Protein AF-0000000084524490 (afdb_homodimer)

InterPro domains:
  IPR003736 Phenylacetic acid degradation-related domain [TIGR00369] (11-125)
  IPR006683 Thioesterase domain [PF03061] (40-118)
  IPR029069 HotDog domain superfamily [SSF54637] (7-130)

Structure (mmCIF, N/CA/C/O backbone):
data_AF-0000000084524490-model_v1
#
loop_
_entity.id
_entity.type
_entity.pdbx_description
1 polymer Esterase
#
loop_
_atom_site.group_PDB
_atom_site.id
_atom_site.type_symbol
_atom_site.label_atom_id
_atom_site.label_alt_id
_atom_site.label_comp_id
_atom_site.label_asym_id
_atom_site.label_entity_id
_atom_site.label_seq_id
_atom_site.pdbx_PDB_ins_code
_atom_site.Cartn_x
_atom_site.Cartn_y
_atom_site.Cartn_z
_atom_site.occupancy
_atom_site.B_iso_or_equiv
_atom_site.auth_seq_id
_atom_site.auth_comp_id
_atom_site.auth_asym_id
_atom_site.auth_atom_id
_atom_site.pdbx_PDB_model_num
ATOM 1 N N . MET A 1 1 ? -8.891 14.797 19.141 1 60.69 1 MET A N 1
ATOM 2 C CA . MET A 1 1 ? -8.523 13.43 18.781 1 60.69 1 MET A CA 1
ATOM 3 C C . MET A 1 1 ? -7.027 13.203 18.984 1 60.69 1 MET A C 1
ATOM 5 O O . MET A 1 1 ? -6.219 14.094 18.734 1 60.69 1 MET A O 1
ATOM 9 N N . GLN A 1 2 ? -6.66 12.18 19.781 1 81.38 2 GLN A N 1
ATOM 10 C CA . GLN A 1 2 ? -5.258 11.969 20.125 1 81.38 2 GLN A CA 1
ATOM 11 C C . GLN A 1 2 ? -4.523 11.234 19 1 81.38 2 GLN A C 1
ATOM 13 O O . GLN A 1 2 ? -4.988 10.203 18.516 1 81.38 2 GLN A O 1
ATOM 18 N N . ILE A 1 3 ? -3.494 11.859 18.422 1 91.5 3 ILE A N 1
ATOM 19 C CA . ILE A 1 3 ? -2.639 11.281 17.391 1 91.5 3 ILE A CA 1
ATOM 20 C C . ILE A 1 3 ? -1.741 10.211 18.016 1 91.5 3 ILE A C 1
ATOM 22 O O . ILE A 1 3 ? -1.117 10.438 19.047 1 91.5 3 ILE A O 1
ATOM 26 N N . LYS A 1 4 ? -1.732 9.062 17.375 1 94.81 4 LYS A N 1
ATOM 27 C CA . LYS A 1 4 ? -0.926 7.953 17.891 1 94.81 4 LYS A CA 1
ATOM 28 C C . LYS A 1 4 ? 0.564 8.258 17.766 1 94.81 4 LYS A C 1
ATOM 30 O O . LYS A 1 4 ? 0.979 9.016 16.891 1 94.81 4 LYS A O 1
ATOM 35 N N . ASP A 1 5 ? 1.307 7.551 18.734 1 96 5 ASP A N 1
ATOM 36 C CA . ASP A 1 5 ? 2.738 7.461 18.469 1 96 5 ASP A CA 1
ATOM 37 C C . ASP A 1 5 ? 3 6.734 17.156 1 96 5 ASP A C 1
ATOM 39 O O . ASP A 1 5 ? 2.396 5.691 16.875 1 96 5 ASP A O 1
ATOM 43 N N . LEU A 1 6 ? 3.875 7.238 16.359 1 94.38 6 LEU A N 1
ATOM 44 C CA . LEU A 1 6 ? 4.145 6.66 15.047 1 94.38 6 LEU A CA 1
ATOM 45 C C . LEU A 1 6 ? 4.566 5.199 15.172 1 94.38 6 LEU A C 1
ATOM 47 O O . LEU A 1 6 ? 4.301 4.391 14.281 1 94.38 6 LEU A O 1
ATOM 51 N N . LYS A 1 7 ? 5.195 4.875 16.312 1 96.19 7 LYS A N 1
ATOM 52 C CA . LYS A 1 7 ? 5.625 3.496 16.531 1 96.19 7 LYS A CA 1
ATOM 53 C C . LYS A 1 7 ? 4.43 2.572 16.734 1 96.19 7 LYS A C 1
ATOM 55 O O . LYS A 1 7 ? 4.559 1.35 16.656 1 96.19 7 LYS A O 1
ATOM 60 N N . ASP A 1 8 ? 3.273 3.131 17.094 1 97.56 8 ASP A N 1
ATOM 61 C CA . ASP A 1 8 ? 2.045 2.367 17.297 1 97.56 8 ASP A CA 1
ATOM 62 C C . ASP A 1 8 ? 1.159 2.42 16.047 1 97.56 8 ASP A C 1
ATOM 64 O O . ASP A 1 8 ? -0.067 2.355 16.156 1 97.56 8 ASP A O 1
ATOM 68 N N . THR A 1 9 ? 1.707 2.678 14.961 1 98.69 9 THR A N 1
ATOM 69 C CA . THR A 1 9 ? 1.101 2.641 13.633 1 98.69 9 THR A CA 1
ATOM 70 C C . THR A 1 9 ? 1.88 1.709 12.711 1 98.69 9 THR A C 1
ATOM 72 O O . THR A 1 9 ? 2.904 1.149 13.102 1 98.69 9 THR A O 1
ATOM 75 N N . ILE A 1 10 ? 1.41 1.604 11.484 1 98.88 10 ILE A N 1
ATOM 76 C CA . ILE A 1 10 ? 2.045 0.746 10.492 1 98.88 10 ILE A CA 1
ATOM 77 C C . ILE A 1 10 ? 3.482 1.204 10.258 1 98.88 10 ILE A C 1
ATOM 79 O O . ILE A 1 10 ? 4.324 0.425 9.797 1 98.88 10 ILE A O 1
ATOM 83 N N . MET A 1 11 ? 3.809 2.438 10.562 1 98.81 11 MET A N 1
ATOM 84 C CA . MET A 1 11 ? 5.16 2.959 10.375 1 98.81 11 MET A CA 1
ATOM 85 C C . MET A 1 11 ? 6.152 2.221 11.273 1 98.81 11 MET A C 1
ATOM 87 O O . MET A 1 11 ? 7.305 2.012 10.891 1 98.81 11 MET A O 1
ATOM 91 N N . GLY A 1 12 ? 5.715 1.789 12.422 1 98.75 12 GLY A N 1
ATOM 92 C CA . GLY A 1 12 ? 6.57 1.079 13.359 1 98.75 12 GLY A CA 1
ATOM 93 C C . GLY A 1 12 ? 7.113 -0.222 12.805 1 98.75 12 GLY A C 1
ATOM 94 O O . GLY A 1 12 ? 8.32 -0.348 12.57 1 98.75 12 GLY A O 1
ATOM 95 N N . PRO A 1 13 ? 6.242 -1.155 12.547 1 98.81 13 PRO A N 1
ATOM 96 C CA . PRO A 1 13 ? 6.723 -2.455 12.07 1 98.81 13 PRO A CA 1
ATOM 97 C C . PRO A 1 13 ? 7.445 -2.365 10.734 1 98.81 13 PRO A C 1
ATOM 99 O O . PRO A 1 13 ? 8.312 -3.189 10.438 1 98.81 13 PRO A O 1
ATOM 102 N N . LEU A 1 14 ? 7.176 -1.315 9.906 1 98.88 14 LEU A N 1
ATOM 103 C CA . LEU A 1 14 ? 7.82 -1.227 8.602 1 98.88 14 LEU A CA 1
ATOM 104 C C . LEU A 1 14 ? 9.102 -0.404 8.688 1 98.88 14 LEU A C 1
ATOM 106 O O . LEU A 1 14 ? 9.859 -0.332 7.719 1 98.88 14 LEU A O 1
ATOM 110 N N . GLY A 1 15 ? 9.328 0.216 9.805 1 98.88 15 GLY A N 1
ATOM 111 C CA . GLY A 1 15 ? 10.555 0.968 10.008 1 98.88 15 GLY A CA 1
ATOM 112 C C . GLY A 1 15 ? 10.586 2.283 9.25 1 98.88 15 GLY A C 1
ATOM 113 O O . GLY A 1 15 ? 11.648 2.744 8.836 1 98.88 15 GLY A O 1
ATOM 114 N N . ILE A 1 16 ? 9.445 2.871 9.016 1 98.94 16 ILE A N 1
ATOM 115 C CA . ILE A 1 16 ? 9.367 4.125 8.281 1 98.94 16 ILE A CA 1
ATOM 116 C C . ILE A 1 16 ? 9.805 5.281 9.18 1 98.94 16 ILE A C 1
ATOM 118 O O . ILE A 1 16 ? 9.359 5.391 10.32 1 98.94 16 ILE A O 1
ATOM 122 N N . GLU A 1 17 ? 10.664 6.086 8.664 1 98.88 17 GLU A N 1
ATOM 123 C CA . GLU A 1 17 ? 11.141 7.277 9.359 1 98.88 17 GLU A CA 1
ATOM 124 C C . GLU A 1 17 ? 10.938 8.531 8.508 1 98.88 17 GLU A C 1
ATOM 126 O O . GLU A 1 17 ? 11.43 8.609 7.383 1 98.88 17 GLU A O 1
ATOM 131 N N . MET A 1 18 ? 10.344 9.516 9.133 1 98.75 18 MET A N 1
ATOM 132 C CA . MET A 1 18 ? 10.117 10.773 8.43 1 98.75 18 MET A CA 1
ATOM 133 C C . MET A 1 18 ? 11.422 11.547 8.266 1 98.75 18 MET A C 1
ATOM 135 O O . MET A 1 18 ? 12.312 11.461 9.117 1 98.75 18 MET A O 1
ATOM 139 N N . GLY A 1 19 ? 11.469 12.219 7.18 1 98.75 19 GLY A N 1
ATOM 140 C CA . GLY A 1 19 ? 12.57 13.133 6.922 1 98.75 19 GLY A CA 1
ATOM 141 C C . GLY A 1 19 ? 12.133 14.586 6.844 1 98.75 19 GLY A C 1
ATOM 142 O O . GLY A 1 19 ? 11.516 15.109 7.773 1 98.75 19 GLY A O 1
ATOM 143 N N . GLU A 1 20 ? 12.414 15.086 5.648 1 98.56 20 GLU A N 1
ATOM 144 C CA . GLU A 1 20 ? 12.023 16.469 5.379 1 98.56 20 GLU A CA 1
ATOM 145 C C . GLU A 1 20 ? 10.5 16.609 5.367 1 98.56 20 GLU A C 1
ATOM 147 O O . GLU A 1 20 ? 9.797 15.758 4.828 1 98.56 20 GLU A O 1
ATOM 152 N N . MET A 1 21 ? 10.031 17.719 5.992 1 98.5 21 MET A N 1
ATOM 153 C CA . MET A 1 21 ? 8.609 18.047 6.008 1 98.5 21 MET A CA 1
ATOM 154 C C . MET A 1 21 ? 8.391 19.547 5.809 1 98.5 21 MET A C 1
ATOM 156 O O . MET A 1 21 ? 8.367 20.312 6.773 1 98.5 21 MET A O 1
ATOM 160 N N . THR A 1 22 ? 8.273 19.922 4.621 1 98.56 22 THR A N 1
ATOM 161 C CA . THR A 1 22 ? 8 21.297 4.234 1 98.56 22 THR A CA 1
ATOM 162 C C . THR A 1 22 ? 6.777 21.375 3.328 1 98.56 22 THR A C 1
ATOM 164 O O . THR A 1 22 ? 6.297 20.344 2.84 1 98.56 22 THR A O 1
ATOM 167 N N . PRO A 1 23 ? 6.191 22.562 3.113 1 98.38 23 PRO A N 1
ATOM 168 C CA . PRO A 1 23 ? 5.047 22.703 2.205 1 98.38 23 PRO A CA 1
ATOM 169 C C . PRO A 1 23 ? 5.363 22.234 0.787 1 98.38 23 PRO A C 1
ATOM 171 O O . PRO A 1 23 ? 4.449 21.891 0.031 1 98.38 23 PRO A O 1
ATOM 174 N N . GLU A 1 24 ? 6.695 22.172 0.449 1 98.5 24 GLU A N 1
ATOM 175 C CA . GLU A 1 24 ? 7.078 21.922 -0.937 1 98.5 24 GLU A CA 1
ATOM 176 C C . GLU A 1 24 ? 7.629 20.5 -1.107 1 98.5 24 GLU A C 1
ATOM 178 O O . GLU A 1 24 ? 7.75 20.016 -2.23 1 98.5 24 GLU A O 1
ATOM 183 N N . ARG A 1 25 ? 8.008 19.922 -0.005 1 98.81 25 ARG A N 1
ATOM 184 C CA . ARG A 1 25 ? 8.688 18.625 -0.112 1 98.81 25 ARG A CA 1
ATOM 185 C C . ARG A 1 25 ? 8.594 17.844 1.196 1 98.81 25 ARG A C 1
ATOM 187 O O . ARG A 1 25 ? 8.852 18.391 2.27 1 98.81 25 ARG A O 1
ATOM 194 N N . VAL A 1 26 ? 8.203 16.594 1.104 1 98.94 26 VAL A N 1
ATOM 195 C CA . VAL A 1 26 ? 8.148 15.68 2.246 1 98.94 26 VAL A CA 1
ATOM 196 C C . VAL A 1 26 ? 8.914 14.398 1.92 1 98.94 26 VAL A C 1
ATOM 198 O O . VAL A 1 26 ? 8.758 13.836 0.834 1 98.94 26 VAL A O 1
ATOM 201 N N . THR A 1 27 ? 9.758 13.922 2.846 1 98.94 27 THR A N 1
ATOM 202 C CA . THR A 1 27 ? 10.516 12.703 2.598 1 98.94 27 THR A CA 1
ATOM 203 C C . THR A 1 27 ? 10.375 11.734 3.766 1 98.94 27 THR A C 1
ATOM 205 O O . THR A 1 27 ? 10.047 12.133 4.883 1 98.94 27 THR A O 1
ATOM 208 N N . ALA A 1 28 ? 10.57 10.508 3.502 1 98.94 28 ALA A N 1
ATOM 209 C CA . ALA A 1 28 ? 10.656 9.438 4.492 1 98.94 28 ALA A CA 1
ATOM 210 C C . ALA A 1 28 ? 11.461 8.258 3.957 1 98.94 28 ALA A C 1
ATOM 212 O O . ALA A 1 28 ? 11.562 8.07 2.742 1 98.94 28 ALA A O 1
ATOM 213 N N . THR A 1 29 ? 11.992 7.492 4.84 1 99 29 THR A N 1
ATOM 214 C CA . THR A 1 29 ? 12.758 6.309 4.461 1 99 29 THR A CA 1
ATOM 215 C C . THR A 1 29 ? 12.109 5.047 5.02 1 99 29 THR A C 1
ATOM 217 O O . THR A 1 29 ? 11.312 5.113 5.961 1 99 29 THR A O 1
ATOM 220 N N . MET A 1 30 ? 12.43 3.939 4.414 1 98.94 30 MET A N 1
ATOM 221 C CA . MET A 1 30 ? 11.961 2.611 4.801 1 98.94 30 MET A CA 1
ATOM 222 C C . MET A 1 30 ? 13.008 1.55 4.477 1 98.94 30 MET A C 1
ATOM 224 O O . MET A 1 30 ? 13.539 1.519 3.367 1 98.94 30 MET A O 1
ATOM 228 N N . PRO A 1 31 ? 13.344 0.711 5.457 1 98.94 31 PRO A N 1
ATOM 229 C CA . PRO A 1 31 ? 14.266 -0.382 5.133 1 98.94 31 PRO A CA 1
ATOM 230 C C . PRO A 1 31 ? 13.625 -1.446 4.242 1 98.94 31 PRO A C 1
ATOM 232 O O . PRO A 1 31 ? 12.414 -1.648 4.289 1 98.94 31 PRO A O 1
ATOM 235 N N . VAL A 1 32 ? 14.422 -2.076 3.424 1 98.94 32 VAL A N 1
ATOM 236 C CA . VAL A 1 32 ? 14.031 -3.25 2.65 1 98.94 32 VAL A CA 1
ATOM 237 C C . VAL A 1 32 ? 14.547 -4.512 3.336 1 98.94 32 VAL A C 1
ATOM 239 O O . VAL A 1 32 ? 15.734 -4.836 3.248 1 98.94 32 VAL A O 1
ATOM 242 N N . ASN A 1 33 ? 13.711 -5.148 4.051 1 98.69 33 ASN A N 1
ATOM 243 C CA . ASN A 1 33 ? 14.055 -6.32 4.848 1 98.69 33 ASN A CA 1
ATOM 244 C C . ASN A 1 33 ? 12.844 -7.23 5.051 1 98.69 33 ASN A C 1
ATOM 246 O O . ASN A 1 33 ? 11.859 -7.133 4.316 1 98.69 33 ASN A O 1
ATOM 250 N N . ALA A 1 34 ? 12.898 -8.141 5.988 1 98.19 34 ALA A N 1
ATOM 251 C CA . ALA A 1 34 ? 11.867 -9.156 6.176 1 98.19 34 ALA A CA 1
ATOM 252 C C . ALA A 1 34 ? 10.5 -8.516 6.402 1 98.19 34 ALA A C 1
ATOM 254 O O . ALA A 1 34 ? 9.477 -9.055 5.973 1 98.19 34 ALA A O 1
ATOM 255 N N . ASN A 1 35 ? 10.469 -7.355 7.031 1 98.75 35 ASN A N 1
ATOM 256 C CA . ASN A 1 35 ? 9.211 -6.695 7.379 1 98.75 35 ASN A CA 1
ATOM 257 C C . ASN A 1 35 ? 8.594 -5.996 6.172 1 98.75 35 ASN A C 1
ATOM 259 O O . ASN A 1 35 ? 7.434 -5.578 6.219 1 98.75 35 ASN A O 1
ATOM 263 N N . THR A 1 36 ? 9.398 -5.859 5.062 1 98.88 36 THR A N 1
ATOM 264 C CA . THR A 1 36 ? 8.883 -5.156 3.891 1 98.88 36 THR A CA 1
ATOM 265 C C . THR A 1 36 ? 9.047 -6.008 2.635 1 98.88 36 THR A C 1
ATOM 267 O O . THR A 1 36 ? 8.789 -5.539 1.524 1 98.88 36 THR A O 1
ATOM 270 N N . HIS A 1 37 ? 9.414 -7.246 2.795 1 98.75 37 HIS A N 1
ATOM 271 C CA . HIS A 1 37 ? 9.625 -8.164 1.679 1 98.75 37 HIS A CA 1
ATOM 272 C C . HIS A 1 37 ? 8.312 -8.797 1.233 1 98.75 37 HIS A C 1
ATOM 274 O O . HIS A 1 37 ? 7.426 -9.047 2.055 1 98.75 37 HIS A O 1
ATOM 280 N N . GLN A 1 38 ? 8.281 -9.039 -0.04 1 98 38 GLN A N 1
ATOM 281 C CA . GLN A 1 38 ? 7.363 -10.039 -0.569 1 98 38 GLN A CA 1
ATOM 282 C C . GLN A 1 38 ? 7.992 -11.43 -0.556 1 98 38 GLN A C 1
ATOM 284 O O . GLN A 1 38 ? 9.156 -11.578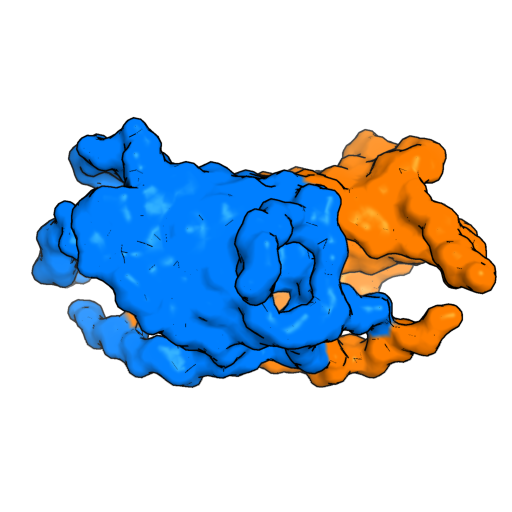 -0.189 1 98 38 GLN A O 1
ATOM 289 N N . PRO A 1 39 ? 7.309 -12.492 -0.844 1 96.62 39 PRO A N 1
ATOM 290 C CA . PRO A 1 39 ? 7.723 -13.875 -0.604 1 96.62 39 PRO A CA 1
ATOM 291 C C . PRO A 1 39 ? 9.031 -14.227 -1.309 1 96.62 39 PRO A C 1
ATOM 293 O O . PRO A 1 39 ? 9.742 -15.133 -0.869 1 96.62 39 PRO A O 1
ATOM 296 N N . PHE A 1 40 ? 9.359 -13.516 -2.391 1 95.38 40 PHE A N 1
ATOM 297 C CA . PHE A 1 40 ? 10.586 -13.852 -3.105 1 95.38 40 PHE A CA 1
ATOM 298 C C . PHE A 1 40 ? 11.758 -13.016 -2.6 1 95.38 40 PHE A C 1
ATOM 300 O O . PHE A 1 40 ? 12.82 -12.984 -3.223 1 95.38 40 PHE A O 1
ATOM 307 N N . GLY A 1 41 ? 11.547 -12.297 -1.58 1 96.62 41 GLY A N 1
ATOM 308 C CA . GLY A 1 41 ? 12.633 -11.586 -0.921 1 96.62 41 GLY A CA 1
ATOM 309 C C . GLY A 1 41 ? 12.891 -10.219 -1.517 1 96.62 41 GLY A C 1
ATOM 310 O O . GLY A 1 41 ? 13.953 -9.625 -1.29 1 96.62 41 GLY A O 1
ATOM 311 N N . ARG A 1 42 ? 12.039 -9.836 -2.291 1 97.56 42 ARG A N 1
ATOM 312 C CA . ARG A 1 42 ? 12.125 -8.492 -2.852 1 97.56 42 ARG A CA 1
ATOM 313 C C . ARG A 1 42 ? 11.164 -7.543 -2.146 1 97.56 42 ARG A C 1
ATOM 315 O O . ARG A 1 42 ? 10.25 -7.984 -1.45 1 97.56 42 ARG A O 1
ATOM 322 N N . LEU A 1 43 ? 11.422 -6.23 -2.336 1 98.81 43 LEU A N 1
ATOM 323 C CA . LEU A 1 43 ? 10.523 -5.219 -1.79 1 98.81 43 LEU A CA 1
ATOM 324 C C . LEU A 1 43 ? 9.094 -5.434 -2.289 1 98.81 43 LEU A C 1
ATOM 326 O O . LEU A 1 43 ? 8.867 -5.535 -3.496 1 98.81 43 LEU A O 1
ATOM 330 N N . HIS A 1 44 ? 8.195 -5.574 -1.347 1 98.94 44 HIS A N 1
ATOM 331 C CA . HIS A 1 44 ? 6.777 -5.684 -1.683 1 98.94 44 HIS A CA 1
ATOM 332 C C . HIS A 1 44 ? 6.258 -4.387 -2.291 1 98.94 44 HIS A C 1
ATOM 334 O O . HIS A 1 44 ? 6.445 -3.309 -1.723 1 98.94 44 HIS A O 1
ATOM 340 N N . GLY A 1 45 ? 5.559 -4.445 -3.42 1 98.94 45 GLY A N 1
ATOM 341 C CA . GLY A 1 45 ? 5.004 -3.246 -4.027 1 98.94 45 GLY A CA 1
ATOM 342 C C . GLY A 1 45 ? 4.07 -2.486 -3.105 1 98.94 45 GLY A C 1
ATOM 343 O O . GLY A 1 45 ? 4.055 -1.254 -3.104 1 98.94 45 GLY A O 1
ATOM 344 N N . GLY A 1 46 ? 3.25 -3.195 -2.342 1 98.94 46 GLY A N 1
ATOM 345 C CA . GLY A 1 46 ? 2.379 -2.578 -1.354 1 98.94 46 GLY A CA 1
ATOM 346 C C . GLY A 1 46 ? 3.137 -1.815 -0.284 1 98.94 46 GLY A C 1
ATOM 347 O O . GLY A 1 46 ? 2.639 -0.822 0.249 1 98.94 46 GLY A O 1
ATOM 348 N N . ALA A 1 47 ? 4.305 -2.293 0.098 1 98.94 47 ALA A N 1
ATOM 349 C CA . ALA A 1 47 ? 5.133 -1.563 1.054 1 98.94 47 ALA A CA 1
ATOM 350 C C . ALA A 1 47 ? 5.551 -0.208 0.492 1 98.94 47 ALA A C 1
ATOM 352 O O . ALA A 1 47 ? 5.551 0.795 1.21 1 98.94 47 ALA A O 1
ATOM 353 N N . SER A 1 48 ? 5.914 -0.185 -0.798 1 99 48 SER A N 1
ATOM 354 C CA . SER A 1 48 ? 6.191 1.087 -1.458 1 99 48 SER A CA 1
ATOM 355 C C . SER A 1 48 ? 4.996 2.029 -1.368 1 99 48 SER A C 1
ATOM 357 O O . SER A 1 48 ? 5.164 3.232 -1.153 1 99 48 SER A O 1
ATOM 359 N N . VAL A 1 49 ? 3.84 1.447 -1.507 1 99 49 VAL A N 1
ATOM 360 C CA . VAL A 1 49 ? 2.639 2.275 -1.516 1 99 49 VAL A CA 1
ATOM 361 C C . VAL A 1 49 ? 2.346 2.777 -0.103 1 99 49 VAL A C 1
ATOM 363 O O . VAL A 1 49 ? 1.866 3.898 0.077 1 99 49 VAL A O 1
ATOM 366 N N . VAL A 1 50 ? 2.605 1.948 0.939 1 99 50 VAL A N 1
ATOM 367 C CA . VAL A 1 50 ? 2.51 2.449 2.307 1 99 50 VAL A CA 1
ATOM 368 C C . VAL A 1 50 ? 3.393 3.684 2.467 1 99 50 VAL A C 1
ATOM 370 O O . VAL A 1 50 ? 2.951 4.703 3.002 1 99 50 VAL A O 1
ATOM 373 N N . LEU A 1 51 ? 4.625 3.611 2.037 1 99 51 LEU A N 1
ATOM 374 C CA . LEU A 1 51 ? 5.582 4.707 2.133 1 99 51 LEU A CA 1
ATOM 375 C C . LEU A 1 51 ? 5.078 5.938 1.384 1 99 51 LEU A C 1
ATOM 377 O O . LEU A 1 51 ? 5.086 7.047 1.925 1 99 51 LEU A O 1
ATOM 381 N N . ALA A 1 52 ? 4.609 5.707 0.167 1 99 52 ALA A N 1
ATOM 382 C CA . ALA A 1 52 ? 4.086 6.781 -0.672 1 99 52 ALA A CA 1
ATOM 383 C C . ALA A 1 52 ? 2.887 7.457 -0.014 1 99 52 ALA A C 1
ATOM 385 O O . ALA A 1 52 ? 2.828 8.688 0.072 1 99 52 ALA A O 1
ATOM 386 N N . GLU A 1 53 ? 1.931 6.66 0.425 1 98.94 53 GLU A N 1
ATOM 387 C CA . GLU A 1 53 ? 0.719 7.207 1.026 1 98.94 53 GLU A CA 1
ATOM 388 C C . GLU A 1 53 ? 1.029 7.93 2.336 1 98.94 53 GLU A C 1
ATOM 390 O O . GLU A 1 53 ? 0.398 8.938 2.66 1 98.94 53 GLU A O 1
ATOM 395 N N . THR A 1 54 ? 1.993 7.414 3.08 1 98.94 54 THR A N 1
ATOM 396 C CA . THR A 1 54 ? 2.404 8.031 4.332 1 98.94 54 THR A CA 1
ATOM 397 C C . THR A 1 54 ? 2.904 9.453 4.094 1 98.94 54 THR A C 1
ATOM 399 O O . THR A 1 54 ? 2.432 10.398 4.73 1 98.94 54 THR A O 1
ATOM 402 N N . VAL A 1 55 ? 3.809 9.664 3.129 1 98.94 55 VAL A N 1
ATOM 403 C CA . VAL A 1 55 ? 4.375 10.992 2.926 1 98.94 55 VAL A CA 1
ATOM 404 C C . VAL A 1 55 ? 3.309 11.938 2.375 1 98.94 55 VAL A C 1
ATOM 406 O O . VAL A 1 55 ? 3.291 13.125 2.701 1 98.94 55 VAL A O 1
ATOM 409 N N . ALA A 1 56 ? 2.443 11.438 1.507 1 98.94 56 ALA A N 1
ATOM 410 C CA . ALA A 1 56 ? 1.355 12.266 0.995 1 98.94 56 ALA A CA 1
ATOM 411 C C . ALA A 1 56 ? 0.426 12.711 2.121 1 98.94 56 ALA A C 1
ATOM 413 O O . ALA A 1 56 ? 0.068 13.883 2.215 1 98.94 56 ALA A O 1
ATOM 414 N N . SER A 1 57 ? 0.028 11.766 2.955 1 98.81 57 SER A N 1
ATOM 415 C CA . SER A 1 57 ? -0.888 12.047 4.055 1 98.81 57 SER A CA 1
ATOM 416 C C . SER A 1 57 ? -0.257 12.992 5.07 1 98.81 57 SER A C 1
ATOM 418 O O . SER A 1 57 ? -0.895 13.945 5.516 1 98.81 57 SER A O 1
ATOM 420 N N . MET A 1 58 ? 0.982 12.742 5.426 1 98.56 58 MET A N 1
ATOM 421 C CA . MET A 1 58 ? 1.683 13.594 6.387 1 98.56 58 MET A CA 1
ATOM 422 C C . MET A 1 58 ? 1.915 14.984 5.812 1 98.56 58 MET A C 1
ATOM 424 O O . MET A 1 58 ? 1.824 15.984 6.535 1 98.56 58 MET A O 1
ATOM 428 N N . GLY A 1 59 ? 2.291 15.016 4.562 1 98.75 59 GLY A N 1
ATOM 429 C CA . GLY A 1 59 ? 2.414 16.312 3.906 1 98.75 59 GLY A CA 1
ATOM 430 C C . GLY A 1 59 ? 1.133 17.109 3.943 1 98.75 59 GLY A C 1
ATOM 431 O O . GLY A 1 59 ? 1.156 18.312 4.254 1 98.75 59 GLY A O 1
ATOM 432 N N . THR A 1 60 ? 0.03 16.484 3.598 1 98.88 60 THR A N 1
ATOM 433 C CA . THR A 1 60 ? -1.267 17.156 3.645 1 98.88 60 THR A CA 1
ATOM 434 C C . THR A 1 60 ? -1.579 17.625 5.062 1 98.88 60 THR A C 1
ATOM 436 O O . THR A 1 60 ? -1.956 18.781 5.266 1 98.88 60 THR A O 1
ATOM 439 N N . TRP A 1 61 ? -1.403 16.766 6.008 1 98.12 61 TRP A N 1
ATOM 440 C CA . TRP A 1 61 ? -1.661 17.078 7.406 1 98.12 61 TRP A CA 1
ATOM 441 C C . TRP A 1 61 ? -0.881 18.328 7.84 1 98.12 61 TRP A C 1
ATOM 443 O O . TRP A 1 61 ? -1.405 19.172 8.562 1 98.12 61 TRP A O 1
ATOM 453 N N . ASN A 1 62 ? 0.309 18.438 7.371 1 97.62 62 ASN A N 1
ATOM 454 C CA . ASN A 1 62 ? 1.183 19.547 7.742 1 97.62 62 ASN A CA 1
ATOM 455 C C . ASN A 1 62 ? 0.684 20.875 7.172 1 97.62 62 ASN A C 1
ATOM 457 O O . ASN A 1 62 ? 1.112 21.938 7.605 1 97.62 62 ASN A O 1
ATOM 461 N N . LEU A 1 63 ? -0.22 20.812 6.211 1 98.12 63 LEU A N 1
ATOM 462 C CA . LEU A 1 63 ? -0.591 22.016 5.477 1 98.12 63 LEU A CA 1
ATOM 463 C C . LEU A 1 63 ? -2.018 22.438 5.812 1 98.12 63 LEU A C 1
ATOM 465 O O . LEU A 1 63 ? -2.521 23.422 5.266 1 98.12 63 LEU A O 1
ATOM 469 N N . ILE A 1 64 ? -2.662 21.688 6.715 1 97.75 64 ILE A N 1
ATOM 470 C CA . ILE A 1 64 ? -4.07 22 6.945 1 97.75 64 ILE A CA 1
ATOM 471 C C . ILE A 1 64 ? -4.266 22.469 8.383 1 97.75 64 ILE A C 1
ATOM 473 O O . ILE A 1 64 ? -3.305 22.547 9.148 1 97.75 64 ILE A O 1
ATOM 477 N N . ASP A 1 65 ? -5.512 22.938 8.75 1 97.06 65 ASP A N 1
ATOM 478 C CA . ASP A 1 65 ? -5.895 23.312 10.102 1 97.06 65 ASP A CA 1
ATOM 479 C C . ASP A 1 65 ? -5.973 22.094 11.016 1 97.06 65 ASP A C 1
ATOM 481 O O . ASP A 1 65 ? -7.043 21.5 11.18 1 97.06 65 ASP A O 1
ATOM 485 N N . GLN A 1 66 ? -4.852 21.797 11.703 1 95.38 66 GLN A N 1
ATOM 486 C CA . GLN A 1 66 ? -4.688 20.547 12.453 1 95.38 66 GLN A CA 1
ATOM 487 C C . GLN A 1 66 ? -5.629 20.516 13.656 1 95.38 66 GLN A C 1
ATOM 489 O O . GLN A 1 66 ? -5.832 19.453 14.258 1 95.38 66 GLN A O 1
ATOM 494 N N . GLU A 1 67 ? -6.223 21.609 13.992 1 94.69 67 GLU A N 1
ATOM 495 C CA . GLU A 1 67 ? -7.172 21.656 15.102 1 94.69 67 GLU A CA 1
ATOM 496 C C . GLU A 1 67 ? -8.562 21.219 14.656 1 94.69 67 GLU A C 1
ATOM 498 O O . GLU A 1 67 ? -9.32 20.656 15.445 1 94.69 67 GLU A O 1
ATOM 503 N N . ASN A 1 68 ? -8.852 21.469 13.352 1 95.69 68 ASN A N 1
ATOM 504 C CA . ASN A 1 68 ? -10.242 21.297 12.945 1 95.69 68 ASN A CA 1
ATOM 505 C C . ASN A 1 68 ? -10.359 20.344 11.758 1 95.69 68 ASN A C 1
ATOM 507 O O . ASN A 1 68 ? -11.469 19.953 11.391 1 95.69 68 ASN A O 1
ATOM 511 N N . GLU A 1 69 ? -9.234 20.016 11.172 1 96.75 69 GLU A N 1
ATOM 512 C CA . GLU A 1 69 ? -9.266 19.219 9.953 1 96.75 69 GLU A CA 1
ATOM 513 C C . GLU A 1 69 ? -8.383 17.984 10.078 1 96.75 69 GLU A C 1
ATOM 515 O O . GLU A 1 69 ? -7.508 17.922 10.938 1 96.75 69 GLU A O 1
ATOM 520 N N . MET A 1 70 ? -8.719 17 9.203 1 96.38 70 MET A N 1
ATOM 521 C CA . MET A 1 70 ? -7.926 15.773 9.07 1 96.38 70 MET A CA 1
ATOM 522 C C . MET A 1 70 ? -7.637 15.469 7.609 1 96.38 70 MET A C 1
ATOM 524 O O . MET A 1 70 ? -8.367 15.914 6.719 1 96.38 70 MET A O 1
ATOM 528 N N . ALA A 1 71 ? -6.566 14.789 7.387 1 97.69 71 ALA A N 1
ATOM 529 C CA . ALA A 1 71 ? -6.176 14.297 6.066 1 97.69 71 ALA A CA 1
ATOM 530 C C . ALA A 1 71 ? -6.445 12.797 5.938 1 97.69 71 ALA A C 1
ATOM 532 O O . ALA A 1 71 ? -5.988 12.008 6.766 1 97.69 71 ALA A O 1
ATOM 533 N N . VAL A 1 72 ? -7.148 12.391 4.859 1 97.38 72 VAL A N 1
ATOM 534 C CA . VAL A 1 72 ? -7.453 10.977 4.641 1 97.38 72 VAL A CA 1
ATOM 535 C C . VAL A 1 72 ? -7.195 10.617 3.182 1 97.38 72 VAL A C 1
ATOM 537 O O . VAL A 1 72 ? -7.559 11.367 2.273 1 97.38 72 VAL A O 1
ATOM 540 N N . GLY A 1 73 ? -6.566 9.547 3.02 1 98.69 73 GLY A N 1
ATOM 541 C CA . GLY A 1 73 ? -6.348 9.102 1.653 1 98.69 73 GLY A CA 1
ATOM 542 C C . GLY A 1 73 ? -7.633 8.844 0.894 1 98.69 73 GLY A C 1
ATOM 543 O O . GLY A 1 73 ? -8.586 8.281 1.445 1 98.69 73 GLY A O 1
ATOM 544 N N . LEU A 1 74 ? -7.684 9.273 -0.338 1 98.94 74 LEU A N 1
ATOM 545 C CA . LEU A 1 74 ? -8.828 9.031 -1.209 1 98.94 74 LEU A CA 1
ATOM 546 C C . LEU A 1 74 ? -8.469 8.055 -2.322 1 98.94 74 LEU A C 1
ATOM 548 O O . LEU A 1 74 ? -9.203 7.094 -2.57 1 98.94 74 LEU A O 1
ATOM 552 N N . GLU A 1 75 ? -7.41 8.383 -2.99 1 98.94 75 GLU A N 1
ATOM 553 C CA . GLU A 1 75 ? -6.965 7.605 -4.141 1 98.94 75 GLU A CA 1
ATOM 554 C C . GLU A 1 75 ? -5.441 7.539 -4.207 1 98.94 75 GLU A C 1
ATOM 556 O O . GLU A 1 75 ? -4.758 8.523 -3.918 1 98.94 75 GLU A O 1
ATOM 561 N N . ILE A 1 76 ? -4.953 6.406 -4.66 1 98.94 76 ILE A N 1
ATOM 562 C CA . ILE A 1 76 ? -3.516 6.289 -4.883 1 98.94 76 ILE A CA 1
ATOM 563 C C . ILE A 1 76 ? -3.248 5.293 -6.012 1 98.94 76 ILE A C 1
ATOM 565 O O . ILE A 1 76 ? -4.016 4.352 -6.211 1 98.94 76 ILE A O 1
ATOM 569 N N . ASN A 1 77 ? -2.189 5.535 -6.711 1 98.94 77 ASN A N 1
ATOM 570 C CA . ASN A 1 77 ? -1.664 4.578 -7.684 1 98.94 77 ASN A CA 1
ATOM 571 C C . ASN A 1 77 ? -0.144 4.473 -7.602 1 98.94 77 ASN A C 1
ATOM 573 O O . ASN A 1 77 ? 0.507 5.309 -6.973 1 98.94 77 ASN A O 1
ATOM 577 N N . ALA A 1 78 ? 0.381 3.416 -8.18 1 98.94 78 ALA A N 1
ATOM 578 C CA . ALA A 1 78 ? 1.829 3.221 -8.195 1 98.94 78 ALA A CA 1
ATOM 579 C C . ALA A 1 78 ? 2.256 2.383 -9.398 1 98.94 78 ALA A C 1
ATOM 581 O O . ALA A 1 78 ? 1.561 1.44 -9.781 1 98.94 78 ALA A O 1
ATOM 582 N N . ASN A 1 79 ? 3.309 2.758 -9.977 1 98.94 79 ASN A N 1
ATOM 583 C CA . ASN A 1 79 ? 4.059 1.93 -10.914 1 98.94 79 ASN A CA 1
ATOM 584 C C . ASN A 1 79 ? 5.379 1.456 -10.312 1 98.94 79 ASN A C 1
ATOM 586 O O . ASN A 1 79 ? 6.191 2.27 -9.867 1 98.94 79 ASN A O 1
ATOM 590 N N . HIS A 1 80 ? 5.516 0.189 -10.281 1 98.94 80 HIS A N 1
ATOM 591 C CA . HIS A 1 80 ? 6.758 -0.398 -9.789 1 98.94 80 HIS A CA 1
ATOM 592 C C . HIS A 1 80 ? 7.785 -0.543 -10.906 1 98.94 80 HIS A C 1
ATOM 594 O O . HIS A 1 80 ? 7.57 -1.303 -11.852 1 98.94 80 HIS A O 1
ATOM 600 N N . ILE A 1 81 ? 8.914 0.158 -10.758 1 98.88 81 ILE A N 1
ATOM 601 C CA . ILE A 1 81 ? 9.859 0.324 -11.859 1 98.88 81 ILE A CA 1
ATOM 602 C C . ILE A 1 81 ? 11 -0.676 -11.711 1 98.88 81 ILE A C 1
ATOM 604 O O . ILE A 1 81 ? 11.398 -1.317 -12.688 1 98.88 81 ILE A O 1
ATOM 608 N N . ARG A 1 82 ? 11.547 -0.754 -10.5 1 98.25 82 ARG A N 1
ATOM 609 C CA . ARG A 1 82 ? 12.688 -1.626 -10.242 1 98.25 82 ARG A CA 1
ATOM 610 C C . ARG A 1 82 ? 12.508 -2.379 -8.93 1 98.25 82 ARG A C 1
ATOM 612 O O . ARG A 1 82 ? 12 -1.824 -7.953 1 98.25 82 ARG A O 1
ATOM 619 N N . GLY A 1 83 ? 13.031 -3.646 -8.914 1 98 83 GLY A N 1
ATOM 620 C CA . GLY A 1 83 ? 13.047 -4.406 -7.676 1 98 83 GLY A CA 1
ATOM 621 C C . GLY A 1 83 ? 14.211 -4.051 -6.773 1 98 83 GLY A C 1
ATOM 622 O O . GLY A 1 83 ? 15.195 -3.469 -7.227 1 98 83 GLY A O 1
ATOM 623 N N . LYS A 1 84 ? 14.031 -4.367 -5.559 1 98.25 84 LYS A N 1
ATOM 624 C CA . LYS A 1 84 ? 15.086 -4.168 -4.566 1 98.25 84 LYS A CA 1
ATOM 625 C C . LYS A 1 84 ? 15.031 -5.242 -3.484 1 98.25 84 LYS A C 1
ATOM 627 O O . LYS A 1 84 ? 13.953 -5.594 -3.004 1 98.25 84 LYS A O 1
ATOM 632 N N . GLN A 1 85 ? 16.203 -5.707 -3.023 1 97.94 85 GLN A N 1
ATOM 633 C CA . GLN A 1 85 ? 16.219 -6.863 -2.131 1 97.94 85 GLN A CA 1
ATOM 634 C C . GLN A 1 85 ? 16.656 -6.461 -0.727 1 97.94 85 GLN A C 1
ATOM 636 O O . GLN A 1 85 ? 16.391 -7.176 0.241 1 97.94 85 GLN A O 1
ATOM 641 N N . ASP A 1 86 ? 17.453 -5.375 -0.637 1 98.69 86 ASP A N 1
ATOM 642 C CA . ASP A 1 86 ? 17.969 -4.938 0.656 1 98.69 86 ASP A CA 1
ATOM 643 C C . ASP A 1 86 ? 18.312 -3.453 0.629 1 98.69 86 ASP A C 1
ATOM 645 O O . ASP A 1 86 ? 18.266 -2.816 -0.425 1 98.69 86 ASP A O 1
ATOM 649 N N . GLY A 1 87 ? 18.641 -2.934 1.822 1 98.81 87 GLY A N 1
ATOM 650 C CA . GLY A 1 87 ? 19 -1.528 1.926 1 98.81 87 GLY A CA 1
ATOM 651 C C . GLY A 1 87 ? 17.828 -0.639 2.318 1 98.81 87 GLY A C 1
ATOM 652 O O . GLY A 1 87 ? 17.016 -1.009 3.168 1 98.81 87 GLY A O 1
ATOM 653 N N . ILE A 1 88 ? 17.875 0.599 1.768 1 98.94 88 ILE A N 1
ATOM 654 C CA . ILE A 1 88 ? 16.906 1.616 2.162 1 98.94 88 ILE A CA 1
ATOM 655 C C . ILE A 1 88 ? 16.281 2.234 0.918 1 98.94 88 ILE A C 1
ATOM 657 O O . ILE A 1 88 ? 16.953 2.436 -0.095 1 98.94 88 ILE A O 1
ATOM 661 N N . VAL A 1 89 ? 15.008 2.512 1.014 1 98.94 89 VAL A N 1
ATOM 662 C CA . VAL A 1 89 ? 14.352 3.33 -0.002 1 98.94 89 VAL A CA 1
ATOM 663 C C . VAL A 1 89 ? 13.875 4.645 0.619 1 98.94 89 VAL A C 1
ATOM 665 O O . VAL A 1 89 ? 13.594 4.703 1.817 1 98.94 89 VAL A O 1
ATOM 668 N N . THR A 1 90 ? 13.828 5.664 -0.231 1 99 90 THR A N 1
ATOM 669 C CA . THR A 1 90 ? 13.383 6.996 0.173 1 99 90 THR A CA 1
ATOM 670 C C . THR A 1 90 ? 12.234 7.477 -0.706 1 99 90 THR A C 1
ATOM 672 O O . THR A 1 90 ? 12.328 7.453 -1.935 1 99 90 THR A O 1
ATOM 675 N N . ALA A 1 91 ? 11.188 7.855 -0.076 1 99 91 ALA A N 1
ATOM 676 C CA . ALA A 1 91 ? 10.102 8.531 -0.78 1 99 91 ALA A CA 1
ATOM 677 C C . ALA A 1 91 ? 10.297 10.039 -0.778 1 99 91 ALA A C 1
ATOM 679 O O . ALA A 1 91 ? 10.672 10.625 0.243 1 99 91 ALA A O 1
ATOM 680 N N . ILE A 1 92 ? 10.102 10.57 -1.879 1 99 92 ILE A N 1
ATOM 681 C CA . ILE A 1 92 ? 10.109 12.023 -2.066 1 99 92 ILE A CA 1
ATOM 682 C C . ILE A 1 92 ? 8.766 12.477 -2.633 1 99 92 ILE A C 1
ATOM 684 O O . ILE A 1 92 ? 8.422 12.141 -3.766 1 99 92 ILE A O 1
ATOM 688 N N . ALA A 1 93 ? 8.047 13.258 -1.85 1 98.94 93 ALA A N 1
ATOM 689 C CA . ALA A 1 93 ? 6.719 13.711 -2.248 1 98.94 93 ALA A CA 1
ATOM 690 C C . ALA A 1 93 ? 6.707 15.219 -2.488 1 98.94 93 ALA A C 1
ATOM 692 O O . ALA A 1 93 ? 7.223 15.992 -1.672 1 98.94 93 ALA A O 1
ATOM 693 N N . THR A 1 94 ? 6.148 15.586 -3.562 1 98.94 94 THR A N 1
ATOM 694 C CA . THR A 1 94 ? 5.918 17 -3.875 1 98.94 94 THR A CA 1
ATOM 695 C C . THR A 1 94 ? 4.461 17.234 -4.262 1 98.94 94 THR A C 1
ATOM 697 O O . THR A 1 94 ? 3.857 16.406 -4.953 1 98.94 94 THR A O 1
ATOM 700 N N . PRO A 1 95 ? 3.885 18.359 -3.861 1 98.88 95 PRO A N 1
ATOM 701 C CA . PRO A 1 95 ? 2.48 18.594 -4.207 1 98.88 95 PRO A CA 1
ATOM 702 C C . PRO A 1 95 ? 2.299 19.047 -5.652 1 98.88 95 PRO A C 1
ATOM 704 O O . PRO A 1 95 ? 2.973 19.984 -6.098 1 98.88 95 PRO A O 1
ATOM 707 N N . LEU A 1 96 ? 1.438 18.422 -6.348 1 98.88 96 LEU A N 1
ATOM 708 C CA . LEU A 1 96 ? 1.029 18.844 -7.68 1 98.88 96 LEU A CA 1
ATOM 709 C C . LEU A 1 96 ? -0.105 19.875 -7.598 1 98.88 96 LEU A C 1
ATOM 711 O O . LEU A 1 96 ? -0.231 20.734 -8.469 1 98.88 96 LEU A O 1
ATOM 715 N N . HIS A 1 97 ? -0.907 19.734 -6.59 1 98.81 97 HIS A N 1
ATOM 716 C CA . HIS A 1 97 ? -2.078 20.578 -6.387 1 98.81 97 HIS A CA 1
ATOM 717 C C . HIS A 1 97 ? -2.428 20.688 -4.906 1 98.81 97 HIS A C 1
ATOM 719 O O . HIS A 1 97 ? -2.479 19.672 -4.199 1 98.81 97 HIS A O 1
ATOM 725 N N . LYS A 1 98 ? -2.617 21.844 -4.426 1 98.56 98 LYS A N 1
ATOM 726 C CA . LYS A 1 98 ? -3.051 22.141 -3.062 1 98.56 98 LYS A CA 1
ATOM 727 C C . LYS A 1 98 ? -4.402 22.844 -3.059 1 98.56 98 LYS A C 1
ATOM 729 O O . LYS A 1 98 ? -4.465 24.078 -3.096 1 98.56 98 LYS A O 1
ATOM 734 N N . GLY A 1 99 ? -5.398 22.031 -2.986 1 98 99 GLY A N 1
ATOM 735 C CA . GLY A 1 99 ? -6.742 22.594 -3.002 1 98 99 GLY A CA 1
ATOM 736 C C . GLY A 1 99 ? -7.348 22.719 -1.618 1 98 99 GLY A C 1
ATOM 737 O O . GLY A 1 99 ? -6.727 22.344 -0.623 1 98 99 GLY A O 1
ATOM 738 N N . ARG A 1 100 ? -8.617 23.203 -1.585 1 97.06 100 ARG A N 1
ATOM 739 C CA . ARG A 1 100 ? -9.32 23.422 -0.326 1 97.06 100 ARG A CA 1
ATOM 740 C C . ARG A 1 100 ? -9.758 22.094 0.29 1 97.06 100 ARG A C 1
ATOM 742 O O . ARG A 1 100 ? -9.688 21.906 1.508 1 97.06 100 ARG A O 1
ATOM 749 N N . THR A 1 101 ? -10.164 21.156 -0.615 1 98.25 101 THR A N 1
ATOM 750 C CA . THR A 1 101 ? -10.742 19.922 -0.076 1 98.25 101 THR A CA 1
ATOM 751 C C . THR A 1 101 ? -9.891 18.719 -0.453 1 98.25 101 THR A C 1
ATOM 753 O O . THR A 1 101 ? -10.117 17.609 0.043 1 98.25 101 THR A O 1
ATOM 756 N N . THR A 1 102 ? -8.945 18.922 -1.387 1 98.75 102 THR A N 1
ATOM 757 C CA . THR A 1 102 ? -8.047 17.844 -1.767 1 98.75 102 THR A CA 1
ATOM 758 C C . THR A 1 102 ? -6.652 18.375 -2.072 1 98.75 102 THR A C 1
ATOM 760 O O . THR A 1 102 ? -6.488 19.531 -2.438 1 98.75 102 THR A O 1
ATOM 763 N N . MET A 1 103 ? -5.754 17.531 -1.864 1 98.94 103 MET A N 1
ATOM 764 C CA . MET A 1 103 ? -4.398 17.734 -2.371 1 98.94 103 MET A CA 1
ATOM 765 C C . MET A 1 103 ? -3.932 16.547 -3.189 1 98.94 103 MET A C 1
ATOM 767 O O . MET A 1 103 ? -4.289 15.398 -2.889 1 98.94 103 MET A O 1
ATOM 771 N N . VAL A 1 104 ? -3.152 16.797 -4.23 1 98.94 104 VAL A N 1
ATOM 772 C CA . VAL A 1 104 ? -2.568 15.758 -5.066 1 98.94 104 VAL A CA 1
ATOM 773 C C . VAL A 1 104 ? -1.047 15.789 -4.949 1 98.94 104 VAL A C 1
ATOM 775 O O . VAL A 1 104 ? -0.429 16.844 -5.121 1 98.94 104 VAL A O 1
ATOM 778 N N . TRP A 1 105 ? -0.483 14.695 -4.637 1 98.94 105 TRP A N 1
ATOM 779 C CA . TRP A 1 105 ? 0.958 14.586 -4.438 1 98.94 105 TRP A CA 1
ATOM 780 C C . TRP A 1 105 ? 1.587 13.68 -5.492 1 98.94 105 TRP A C 1
ATOM 782 O O . TRP A 1 105 ? 1.03 12.633 -5.836 1 98.94 105 TRP A O 1
ATOM 792 N N . ASP A 1 106 ? 2.662 14.133 -6.031 1 99 106 ASP A N 1
ATOM 793 C CA . ASP A 1 106 ? 3.566 13.312 -6.828 1 99 106 ASP A CA 1
ATOM 794 C C . ASP A 1 106 ? 4.668 12.703 -5.965 1 99 106 ASP A C 1
ATOM 796 O O . ASP A 1 106 ? 5.316 13.414 -5.188 1 99 106 ASP A O 1
ATOM 800 N N . ILE A 1 107 ? 4.906 11.375 -6.035 1 99 107 ILE A N 1
ATOM 801 C CA . ILE A 1 107 ? 5.871 10.711 -5.168 1 99 107 ILE A CA 1
ATOM 802 C C . ILE A 1 107 ? 6.828 9.867 -6.004 1 99 107 ILE A C 1
ATOM 804 O O . ILE A 1 107 ? 6.391 9.062 -6.832 1 99 107 ILE A O 1
ATOM 808 N N . LYS A 1 108 ? 8.055 10.086 -5.781 1 99 108 LYS A N 1
ATOM 809 C CA . LYS A 1 108 ? 9.094 9.195 -6.281 1 99 108 LYS A CA 1
ATOM 810 C C . LYS A 1 108 ? 9.773 8.445 -5.141 1 99 108 LYS A C 1
ATOM 812 O O . LYS A 1 108 ? 10.094 9.039 -4.105 1 99 108 LYS A O 1
ATOM 817 N N . ILE A 1 109 ? 9.922 7.164 -5.301 1 99 109 ILE A N 1
ATOM 818 C CA . ILE A 1 109 ? 10.695 6.355 -4.363 1 99 109 ILE A CA 1
ATOM 819 C C . ILE A 1 109 ? 12 5.91 -5.023 1 99 109 ILE A C 1
ATOM 821 O O . ILE A 1 109 ? 11.984 5.309 -6.102 1 99 109 ILE A O 1
ATOM 825 N N . VAL A 1 110 ? 13.094 6.207 -4.305 1 99 110 VAL A N 1
ATOM 826 C CA . VAL A 1 110 ? 14.406 5.922 -4.863 1 99 110 VAL A CA 1
ATOM 827 C C . VAL A 1 110 ? 15.234 5.113 -3.865 1 99 110 VAL A C 1
ATOM 829 O O . VAL A 1 110 ? 14.914 5.082 -2.672 1 99 110 VAL A O 1
ATOM 832 N N . ASP A 1 111 ? 16.281 4.434 -4.402 1 98.88 111 ASP A N 1
ATOM 833 C CA . ASP A 1 111 ? 17.188 3.729 -3.502 1 98.88 111 ASP A CA 1
ATOM 834 C C . ASP A 1 111 ? 18.359 4.617 -3.098 1 98.88 111 ASP A C 1
ATOM 836 O O . ASP A 1 111 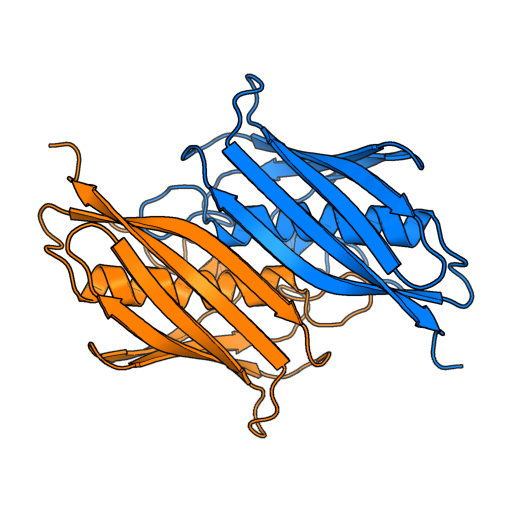? 18.328 5.828 -3.326 1 98.88 111 ASP A O 1
ATOM 840 N N . GLU A 1 112 ? 19.344 4.027 -2.441 1 98.69 112 GLU A N 1
ATOM 841 C CA . GLU A 1 112 ? 20.469 4.777 -1.893 1 98.69 112 GLU A CA 1
ATOM 842 C C . GLU A 1 112 ? 21.328 5.398 -3.004 1 98.69 112 GLU A C 1
ATOM 844 O O . GLU A 1 112 ? 22.078 6.332 -2.76 1 98.69 112 GLU A O 1
ATOM 849 N N . GLU A 1 113 ? 21.203 4.906 -4.207 1 98.38 113 GLU A N 1
ATOM 850 C CA . GLU A 1 113 ? 21.953 5.418 -5.352 1 98.38 113 GLU A CA 1
ATOM 851 C C . GLU A 1 113 ? 21.062 6.305 -6.23 1 98.38 113 GLU A C 1
ATOM 853 O O . GLU A 1 113 ? 21.406 6.566 -7.387 1 98.38 113 GLU A O 1
ATOM 858 N N . ASP A 1 114 ? 19.906 6.629 -5.797 1 98.5 114 ASP A N 1
ATOM 859 C CA . ASP A 1 114 ? 18.938 7.504 -6.461 1 98.5 114 ASP A CA 1
ATOM 860 C C . ASP A 1 114 ? 18.344 6.832 -7.688 1 98.5 114 ASP A C 1
ATOM 862 O O . ASP A 1 114 ? 17.875 7.508 -8.609 1 98.5 114 ASP A O 1
ATOM 866 N N . LYS A 1 115 ? 18.469 5.527 -7.691 1 98.75 115 LYS A N 1
ATOM 867 C CA . LYS A 1 115 ? 17.75 4.805 -8.734 1 98.75 115 LYS A CA 1
ATOM 868 C C . LYS A 1 115 ? 16.25 4.723 -8.422 1 98.75 115 LYS A C 1
ATOM 870 O O . LYS A 1 115 ? 15.867 4.43 -7.293 1 98.75 115 LYS A O 1
ATOM 875 N N . LEU A 1 116 ? 15.477 4.969 -9.508 1 98.94 116 LEU A N 1
ATOM 876 C CA . LEU A 1 116 ? 14.023 5.004 -9.344 1 98.94 116 LEU A CA 1
ATOM 877 C C . LEU A 1 116 ? 13.469 3.604 -9.117 1 98.94 116 LEU A C 1
ATOM 879 O O . LEU A 1 116 ? 13.672 2.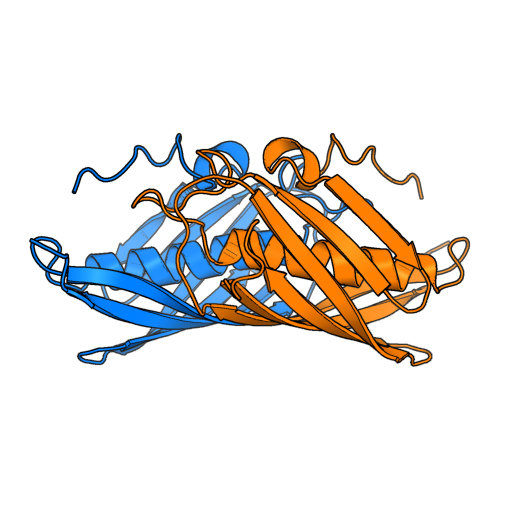707 -9.938 1 98.94 116 LEU A O 1
ATOM 883 N N . ILE A 1 117 ? 12.742 3.4 -8.023 1 98.94 117 ILE A N 1
ATOM 884 C CA . ILE A 1 117 ? 12.164 2.121 -7.625 1 98.94 117 ILE A CA 1
ATOM 885 C C . ILE A 1 117 ? 10.672 2.109 -7.949 1 98.94 117 ILE A C 1
ATOM 887 O O . ILE A 1 117 ? 10.133 1.09 -8.391 1 98.94 117 ILE A O 1
ATOM 891 N N . CYS A 1 118 ? 9.977 3.203 -7.734 1 98.94 118 CYS A N 1
ATOM 892 C CA . CYS A 1 118 ? 8.523 3.314 -7.836 1 98.94 118 CYS A CA 1
ATOM 893 C C . CYS A 1 118 ? 8.102 4.766 -8.023 1 98.94 118 CYS A C 1
ATOM 895 O O . CYS A 1 118 ? 8.758 5.68 -7.512 1 98.94 118 CYS A O 1
ATOM 897 N N . VAL A 1 119 ? 7.062 5.012 -8.82 1 99 119 VAL A N 1
ATOM 898 C CA . VAL A 1 119 ? 6.402 6.309 -8.867 1 99 119 VAL A CA 1
ATOM 899 C C . VAL A 1 119 ? 4.941 6.164 -8.453 1 99 119 VAL A C 1
ATOM 901 O O . VAL A 1 119 ? 4.32 5.121 -8.688 1 99 119 VAL A O 1
ATOM 904 N N . SER A 1 120 ? 4.43 7.188 -7.867 1 99 120 SER A N 1
ATOM 905 C CA . SER A 1 120 ? 3.068 7.137 -7.34 1 99 120 SER A CA 1
ATOM 906 C C . SER A 1 120 ? 2.42 8.516 -7.359 1 99 120 SER A C 1
ATOM 908 O O . SER A 1 120 ? 3.111 9.539 -7.324 1 99 120 SER A O 1
ATOM 910 N N . ARG A 1 121 ? 1.173 8.477 -7.508 1 99 121 ARG A N 1
ATOM 911 C CA . ARG A 1 121 ? 0.335 9.648 -7.305 1 99 121 ARG A CA 1
ATOM 912 C C . ARG A 1 121 ? -0.743 9.383 -6.262 1 99 121 ARG A C 1
ATOM 914 O O . ARG A 1 121 ? -1.36 8.32 -6.258 1 99 121 ARG A O 1
ATOM 921 N N . CYS A 1 122 ? -0.937 10.328 -5.391 1 99 122 CYS A N 1
ATOM 922 C CA . CYS A 1 122 ? -1.885 10.156 -4.297 1 99 122 CYS A CA 1
ATOM 923 C C . CYS A 1 122 ? -2.771 11.391 -4.148 1 99 122 CYS A C 1
ATOM 925 O O . CYS A 1 122 ? -2.283 12.523 -4.172 1 99 122 CYS A O 1
ATOM 927 N N . THR A 1 123 ? -4.004 11.188 -4.082 1 99 123 THR A N 1
ATOM 928 C CA . THR A 1 123 ? -4.965 12.227 -3.732 1 99 123 THR A CA 1
ATOM 929 C C . THR A 1 123 ? -5.438 12.062 -2.291 1 99 123 THR A C 1
ATOM 931 O O . THR A 1 123 ? -5.895 10.992 -1.896 1 99 123 THR A O 1
ATOM 934 N N . VAL A 1 124 ? -5.316 13.094 -1.562 1 98.94 124 VAL A N 1
ATOM 935 C CA . VAL A 1 124 ? -5.688 13.109 -0.152 1 98.94 124 VAL A CA 1
ATOM 936 C C . VAL A 1 124 ? -6.855 14.07 0.061 1 98.94 124 VAL A C 1
ATOM 938 O O . VAL A 1 124 ? -6.828 15.211 -0.411 1 98.94 124 VAL A O 1
ATOM 941 N N . ALA A 1 125 ? -7.867 13.625 0.747 1 98.81 125 ALA A N 1
ATOM 942 C CA . ALA A 1 125 ? -9 14.477 1.105 1 98.81 125 ALA A CA 1
ATOM 943 C C . ALA A 1 125 ? -8.742 15.211 2.416 1 98.81 125 ALA A C 1
ATOM 945 O O . ALA A 1 125 ? -8.055 14.695 3.303 1 98.81 125 ALA A O 1
ATOM 946 N N . ILE A 1 126 ? -9.234 16.375 2.496 1 98.44 126 ILE A N 1
ATOM 947 C CA . ILE A 1 126 ? -9.266 17.172 3.715 1 98.44 126 ILE A CA 1
ATOM 948 C C . ILE A 1 126 ? -10.688 17.203 4.281 1 98.44 126 ILE A C 1
ATOM 950 O O . ILE A 1 126 ? -11.609 17.703 3.631 1 98.44 126 ILE A O 1
ATOM 954 N N . ILE A 1 127 ? -10.828 16.656 5.492 1 96.88 127 ILE A N 1
ATOM 955 C CA . ILE A 1 127 ? -12.172 16.594 6.051 1 96.88 127 ILE A CA 1
ATOM 956 C C . ILE A 1 127 ? -12.203 17.281 7.418 1 96.88 127 ILE A C 1
ATOM 958 O O . ILE A 1 127 ? -11.164 17.422 8.062 1 96.88 127 ILE A O 1
ATOM 962 N N . LYS A 1 128 ? -13.398 17.688 7.852 1 94.81 128 LYS A N 1
ATOM 963 C CA . LYS A 1 128 ? -13.547 18.281 9.18 1 94.81 128 LYS A CA 1
ATOM 964 C C . LYS A 1 128 ? -13.484 17.219 10.266 1 94.81 128 LYS A C 1
ATOM 966 O O . LYS A 1 128 ? -14.031 16.125 10.102 1 94.81 128 LYS A O 1
ATOM 971 N N . GLN A 1 129 ? -12.742 17.578 11.305 1 88.56 129 GLN A N 1
ATOM 972 C CA . GLN A 1 129 ? -12.734 16.672 12.453 1 88.56 129 GLN A CA 1
ATOM 973 C C . GLN A 1 129 ? -14.078 16.688 13.172 1 88.56 129 GLN A C 1
ATOM 975 O O . GLN A 1 129 ? -14.688 17.734 13.352 1 88.56 129 GLN A O 1
ATOM 980 N N . LYS A 1 130 ? -14.711 15.508 13.227 1 73.62 130 LYS A N 1
ATOM 981 C CA . LYS A 1 130 ? -15.961 15.484 13.969 1 73.62 130 LYS A CA 1
ATOM 982 C C . LYS A 1 130 ? -15.766 15.953 15.406 1 73.62 130 LYS A C 1
ATOM 984 O O . LYS A 1 130 ? -14.852 15.492 16.094 1 73.62 130 LYS A O 1
ATOM 989 N N . GLN A 1 131 ? -16.328 17.219 15.852 1 56.91 131 GLN A N 1
ATOM 990 C CA . GLN A 1 131 ? -16.344 17.734 17.219 1 56.91 131 GLN A CA 1
ATOM 991 C C . GLN A 1 131 ? -17.172 16.844 18.141 1 56.91 131 GLN A C 1
ATOM 993 O O . GLN A 1 131 ? -18.109 16.172 17.688 1 56.91 131 GLN A O 1
ATOM 998 N N . MET B 1 1 ? 15 -20.766 -6.574 1 60.62 1 MET B N 1
ATOM 999 C CA . MET B 1 1 ? 14.875 -19.641 -5.656 1 60.62 1 MET B CA 1
ATOM 1000 C C . MET B 1 1 ? 13.984 -20 -4.469 1 60.62 1 MET B C 1
ATOM 1002 O O . MET B 1 1 ? 12.977 -20.703 -4.629 1 60.62 1 MET B O 1
ATOM 1006 N N . GLN B 1 2 ? 14.492 -19.859 -3.236 1 81.56 2 GLN B N 1
ATOM 1007 C CA . GLN B 1 2 ? 13.758 -20.297 -2.055 1 81.56 2 GLN B CA 1
ATOM 1008 C C . GLN B 1 2 ? 12.719 -19.266 -1.639 1 81.56 2 GLN B C 1
ATOM 1010 O O . GLN B 1 2 ? 13.031 -18.078 -1.502 1 81.56 2 GLN B O 1
ATOM 1015 N N . ILE B 1 3 ? 11.445 -19.625 -1.638 1 91.56 3 ILE B N 1
ATOM 1016 C CA . ILE B 1 3 ? 10.328 -18.797 -1.206 1 91.56 3 ILE B CA 1
ATOM 1017 C C . ILE B 1 3 ? 10.352 -18.656 0.314 1 91.56 3 ILE B C 1
ATOM 1019 O O . ILE B 1 3 ? 10.492 -19.641 1.037 1 91.56 3 ILE B O 1
ATOM 1023 N N . LYS B 1 4 ? 10.258 -17.422 0.77 1 94.88 4 LYS B N 1
ATOM 1024 C CA . LYS B 1 4 ? 10.289 -17.141 2.205 1 94.88 4 LYS B CA 1
ATOM 1025 C C . LYS B 1 4 ? 9.039 -17.688 2.891 1 94.88 4 LYS B C 1
ATOM 1027 O O . LYS B 1 4 ? 7.98 -17.797 2.271 1 94.88 4 LYS B O 1
ATOM 1032 N N . ASP B 1 5 ? 9.305 -18 4.25 1 96.12 5 ASP B N 1
ATOM 1033 C CA . ASP B 1 5 ? 8.109 -18.141 5.078 1 96.12 5 ASP B CA 1
ATOM 1034 C C . ASP B 1 5 ? 7.293 -16.859 5.094 1 96.12 5 ASP B C 1
ATOM 1036 O O . ASP B 1 5 ? 7.844 -15.766 5.246 1 96.12 5 ASP B O 1
ATOM 1040 N N . LEU B 1 6 ? 6.004 -16.969 4.977 1 94.44 6 LEU B N 1
ATOM 1041 C CA . LEU B 1 6 ? 5.145 -15.789 4.906 1 94.44 6 LEU B CA 1
ATOM 1042 C C . LEU B 1 6 ? 5.312 -14.922 6.148 1 94.44 6 LEU B C 1
ATOM 1044 O O . LEU B 1 6 ? 5.172 -13.695 6.078 1 94.44 6 LEU B O 1
ATOM 1048 N N . LYS B 1 7 ? 5.664 -15.586 7.266 1 96.25 7 LYS B N 1
ATOM 1049 C CA . LYS B 1 7 ? 5.855 -14.828 8.5 1 96.25 7 LYS B CA 1
ATOM 1050 C C . LYS B 1 7 ? 7.109 -13.969 8.43 1 96.25 7 LYS B C 1
ATOM 1052 O O . LYS B 1 7 ? 7.285 -13.055 9.242 1 96.25 7 LYS B O 1
ATOM 1057 N N . ASP B 1 8 ? 8.023 -14.281 7.52 1 97.62 8 ASP B N 1
ATOM 1058 C CA . ASP B 1 8 ?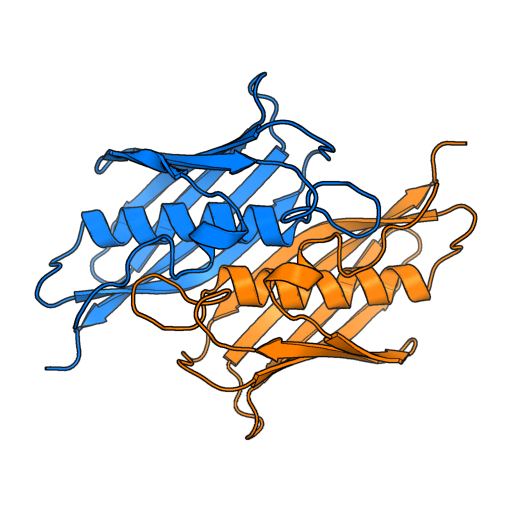 9.258 -13.523 7.324 1 97.62 8 ASP B CA 1
ATOM 1059 C C . ASP B 1 8 ? 9.109 -12.539 6.164 1 97.62 8 ASP B C 1
ATOM 1061 O O . ASP B 1 8 ? 10.086 -12.227 5.484 1 97.62 8 ASP B O 1
ATOM 1065 N N . THR B 1 9 ? 7.961 -12.188 5.848 1 98.69 9 THR B N 1
ATOM 1066 C CA . THR B 1 9 ? 7.586 -11.156 4.883 1 98.69 9 THR B CA 1
ATOM 1067 C C . THR B 1 9 ? 6.688 -10.109 5.535 1 98.69 9 THR B C 1
ATOM 1069 O O . THR B 1 9 ? 6.34 -10.227 6.711 1 98.69 9 THR B O 1
ATOM 1072 N N . ILE B 1 10 ? 6.289 -9.133 4.75 1 98.94 10 ILE B N 1
ATOM 1073 C CA . ILE B 1 10 ? 5.434 -8.055 5.23 1 98.94 10 ILE B CA 1
ATOM 1074 C C . ILE B 1 10 ? 4.117 -8.633 5.742 1 98.94 10 ILE B C 1
ATOM 1076 O O . ILE B 1 10 ? 3.428 -8 6.551 1 98.94 10 ILE B O 1
ATOM 1080 N N . MET B 1 11 ? 3.73 -9.805 5.305 1 98.81 11 MET B N 1
ATOM 1081 C CA . MET B 1 11 ? 2.49 -10.438 5.742 1 98.81 11 MET B CA 1
ATOM 1082 C C . MET B 1 11 ? 2.527 -10.742 7.238 1 98.81 11 MET B C 1
ATOM 1084 O O . MET B 1 11 ? 1.503 -10.656 7.918 1 98.81 11 MET B O 1
ATOM 1088 N N . GLY B 1 12 ? 3.688 -11.031 7.762 1 98.75 12 GLY B N 1
ATOM 1089 C CA . GLY B 1 12 ? 3.846 -11.344 9.172 1 98.75 12 GLY B CA 1
ATOM 1090 C C . GLY B 1 12 ? 3.449 -10.195 10.078 1 98.75 12 GLY B C 1
ATOM 1091 O O . GLY B 1 12 ? 2.461 -10.281 10.812 1 98.75 12 GLY B O 1
ATOM 1092 N N . PRO B 1 13 ? 4.184 -9.109 9.992 1 98.81 13 PRO B N 1
ATOM 1093 C CA . PRO B 1 13 ? 3.889 -7.992 10.898 1 98.81 13 PRO B CA 1
ATOM 1094 C C . PRO B 1 13 ? 2.494 -7.41 10.688 1 98.81 13 PRO B C 1
ATOM 1096 O O . PRO B 1 13 ? 1.9 -6.859 11.617 1 98.81 13 PRO B O 1
ATOM 1099 N N . LEU B 1 14 ? 1.887 -7.586 9.484 1 98.88 14 LEU B N 1
ATOM 1100 C CA . LEU B 1 14 ? 0.571 -7.008 9.242 1 98.88 14 LEU B CA 1
ATOM 1101 C C . LEU B 1 14 ? -0.533 -8.008 9.562 1 98.88 14 LEU B C 1
ATOM 1103 O O . LEU B 1 14 ? -1.716 -7.66 9.555 1 98.88 14 LEU B O 1
ATOM 1107 N N . GLY B 1 15 ? -0.172 -9.219 9.82 1 98.88 15 GLY B N 1
ATOM 1108 C CA . GLY B 1 15 ? -1.143 -10.227 10.211 1 98.88 15 GLY B CA 1
ATOM 1109 C C . GLY B 1 15 ? -1.991 -10.719 9.055 1 98.88 15 GLY B C 1
ATOM 1110 O O . GLY B 1 15 ? -3.152 -11.086 9.242 1 98.88 15 GLY B O 1
ATOM 1111 N N . ILE B 1 16 ? -1.467 -10.695 7.859 1 98.94 16 ILE B N 1
ATOM 1112 C CA . ILE B 1 16 ? -2.215 -11.117 6.684 1 98.94 16 ILE B CA 1
ATOM 1113 C C . ILE B 1 16 ? -2.281 -12.648 6.637 1 98.94 16 ILE B C 1
ATOM 1115 O O . ILE B 1 16 ? -1.267 -13.32 6.812 1 98.94 16 ILE B O 1
ATOM 1119 N N . GLU B 1 17 ? -3.441 -13.141 6.43 1 98.88 17 GLU B N 1
ATOM 1120 C CA . GLU B 1 17 ? -3.676 -14.57 6.297 1 98.88 17 GLU B CA 1
ATOM 1121 C C . GLU B 1 17 ? -4.406 -14.891 4.996 1 98.88 17 GLU B C 1
ATOM 1123 O O . GLU B 1 17 ? -5.492 -14.375 4.742 1 98.88 17 GLU B O 1
ATOM 1128 N N . MET B 1 18 ? -3.857 -15.852 4.281 1 98.75 18 MET B N 1
ATOM 1129 C CA . MET B 1 18 ? -4.48 -16.25 3.027 1 98.75 18 MET B CA 1
ATOM 1130 C C . MET B 1 18 ? -5.746 -17.078 3.287 1 98.75 18 MET B C 1
ATOM 1132 O O . MET B 1 18 ? -5.832 -17.797 4.285 1 98.75 18 MET B O 1
ATOM 1136 N N . GLY B 1 19 ? -6.645 -16.875 2.395 1 98.75 19 GLY B N 1
ATOM 1137 C CA . GLY B 1 19 ? -7.855 -17.688 2.395 1 98.75 19 GLY B CA 1
ATOM 1138 C C . GLY B 1 19 ? -7.98 -18.578 1.171 1 98.75 19 GLY B C 1
ATOM 1139 O O . GLY B 1 19 ? -7.086 -19.375 0.885 1 98.75 19 GLY B O 1
ATOM 1140 N N . GLU B 1 20 ? -9.078 -18.266 0.485 1 98.56 20 GLU B N 1
ATOM 1141 C CA . GLU B 1 20 ? -9.328 -18.984 -0.754 1 98.56 20 GLU B CA 1
ATOM 1142 C C . GLU B 1 20 ? -8.266 -18.672 -1.806 1 98.56 20 GLU B C 1
ATOM 1144 O O . GLU B 1 20 ? -7.859 -17.516 -1.956 1 98.56 20 GLU B O 1
ATOM 1149 N N . MET B 1 21 ? -7.832 -19.734 -2.512 1 98.5 21 MET B N 1
ATOM 1150 C CA . MET B 1 21 ? -6.879 -19.594 -3.607 1 98.5 21 MET B CA 1
ATOM 1151 C C . MET B 1 21 ? -7.25 -20.5 -4.777 1 98.5 21 MET B C 1
ATOM 1153 O O . MET B 1 21 ? -6.836 -21.672 -4.824 1 98.5 21 MET B O 1
ATOM 1157 N N . THR B 1 22 ? -8.008 -20 -5.621 1 98.56 22 THR B N 1
ATOM 1158 C CA . THR B 1 22 ? -8.422 -20.688 -6.84 1 98.56 22 THR B CA 1
ATOM 1159 C C . THR B 1 22 ? -8.117 -19.828 -8.07 1 98.56 22 THR B C 1
ATOM 1161 O O . THR B 1 22 ? -7.793 -18.656 -7.949 1 98.56 22 THR B O 1
ATOM 1164 N N . PRO B 1 23 ? -8.156 -20.406 -9.297 1 98.38 23 PRO B N 1
ATOM 1165 C CA . PRO B 1 23 ? -7.93 -19.625 -10.508 1 98.38 23 PRO B CA 1
ATO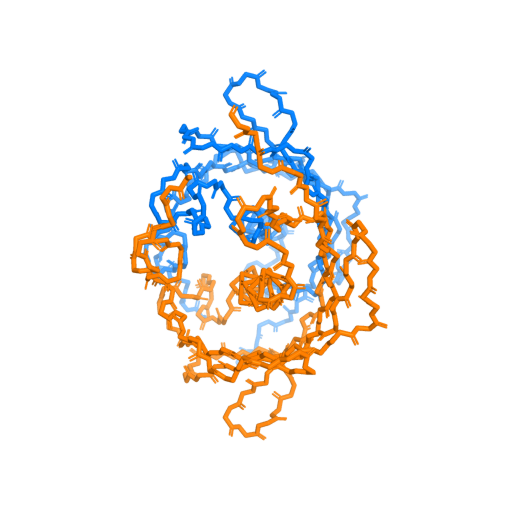M 1166 C C . PRO B 1 23 ? -8.93 -18.469 -10.664 1 98.38 23 PRO B C 1
ATOM 1168 O O . PRO B 1 23 ? -8.648 -17.5 -11.375 1 98.38 23 PRO B O 1
ATOM 1171 N N . GLU B 1 24 ? -10.086 -18.578 -9.945 1 98.5 24 GLU B N 1
ATOM 1172 C CA . GLU B 1 24 ? -11.172 -17.625 -10.172 1 98.5 24 GLU B CA 1
ATOM 1173 C C . GLU B 1 24 ? -11.297 -16.641 -9.016 1 98.5 24 GLU B C 1
ATOM 1175 O O . GLU B 1 24 ? -11.961 -15.609 -9.141 1 98.5 24 GLU B O 1
ATOM 1180 N N . ARG B 1 25 ? -10.719 -17.016 -7.902 1 98.81 25 ARG B N 1
ATOM 1181 C CA . ARG B 1 25 ? -10.922 -16.188 -6.715 1 98.81 25 ARG B CA 1
ATOM 1182 C C . ARG B 1 25 ? -9.828 -16.422 -5.688 1 98.81 25 ARG B C 1
ATOM 1184 O O . ARG B 1 25 ? -9.492 -17.562 -5.375 1 98.81 25 ARG B O 1
ATOM 1191 N N . VAL B 1 26 ? -9.25 -15.344 -5.172 1 98.94 26 VAL B N 1
ATOM 1192 C CA . VAL B 1 26 ? -8.25 -15.391 -4.105 1 98.94 26 VAL B CA 1
ATOM 1193 C C . VAL B 1 26 ? -8.672 -14.461 -2.967 1 98.94 26 VAL B C 1
ATOM 1195 O O . VAL B 1 26 ? -9.086 -13.328 -3.205 1 98.94 26 VAL B O 1
ATOM 1198 N N . THR B 1 27 ? -8.578 -14.922 -1.73 1 98.94 27 THR B N 1
ATOM 1199 C CA . THR B 1 27 ? -8.961 -14.086 -0.595 1 98.94 27 THR B CA 1
ATOM 1200 C C . THR B 1 27 ? -7.855 -14.07 0.459 1 98.94 27 THR B C 1
ATOM 1202 O O . THR B 1 27 ? -7.027 -14.984 0.507 1 98.94 27 THR B O 1
ATOM 1205 N N . ALA B 1 28 ? -7.832 -13.07 1.239 1 98.94 28 ALA B N 1
ATOM 1206 C CA . ALA B 1 28 ? -6.98 -12.945 2.418 1 98.94 28 ALA B CA 1
ATOM 1207 C C . ALA B 1 28 ? -7.578 -11.961 3.422 1 98.94 28 ALA B C 1
ATOM 1209 O O . ALA B 1 28 ? -8.359 -11.086 3.053 1 98.94 28 ALA B O 1
ATOM 1210 N N . THR B 1 29 ? -7.199 -12.102 4.641 1 99 29 THR B N 1
ATOM 1211 C CA . THR B 1 29 ? -7.676 -11.211 5.691 1 99 29 THR B CA 1
ATOM 1212 C C . THR B 1 29 ? -6.508 -10.469 6.34 1 99 29 THR B C 1
ATOM 1214 O O . THR B 1 29 ? -5.355 -10.891 6.227 1 99 29 THR B O 1
ATOM 1217 N N . MET B 1 30 ? -6.82 -9.383 6.965 1 98.94 30 MET B N 1
ATOM 1218 C CA . MET B 1 30 ? -5.875 -8.531 7.684 1 98.94 30 MET B CA 1
ATOM 1219 C C . MET B 1 30 ? -6.551 -7.836 8.859 1 98.94 30 MET B C 1
ATOM 1221 O O . MET B 1 30 ? -7.629 -7.258 8.711 1 98.94 30 MET B O 1
ATOM 1225 N N . PRO B 1 31 ? -5.961 -7.934 10.039 1 98.94 31 PRO B N 1
ATOM 1226 C CA . PRO B 1 31 ? -6.535 -7.184 11.156 1 98.94 31 PRO B CA 1
ATOM 1227 C C . PRO B 1 31 ? -6.336 -5.676 11.023 1 98.94 31 PRO B C 1
ATOM 1229 O O . PRO B 1 31 ? -5.363 -5.23 10.406 1 98.94 31 PRO B O 1
ATOM 1232 N N . VAL B 1 32 ? -7.262 -4.922 11.547 1 98.94 32 VAL B N 1
ATOM 1233 C CA . VAL B 1 32 ? -7.145 -3.473 11.688 1 98.94 32 VAL B CA 1
ATOM 1234 C C . VAL B 1 32 ? -6.75 -3.125 13.125 1 98.94 32 VAL B C 1
ATOM 1236 O O . VAL B 1 32 ? -7.586 -3.162 14.031 1 98.94 32 VAL B O 1
ATOM 1239 N N . ASN B 1 33 ? -5.52 -2.891 13.32 1 98.69 33 ASN B N 1
ATOM 1240 C CA . ASN B 1 33 ? -4.949 -2.631 14.641 1 98.69 33 ASN B CA 1
ATOM 1241 C C . ASN B 1 33 ? -3.695 -1.768 14.547 1 98.69 33 ASN B C 1
ATOM 1243 O O . ASN B 1 33 ? -3.459 -1.113 13.531 1 98.69 33 ASN B O 1
ATOM 1247 N N . ALA B 1 34 ? -2.904 -1.706 15.578 1 98.19 34 ALA B N 1
ATOM 1248 C CA . ALA B 1 34 ? -1.759 -0.803 15.656 1 98.19 34 ALA B CA 1
ATOM 1249 C C . ALA B 1 34 ? -0.792 -1.037 14.5 1 98.19 34 ALA B C 1
ATOM 1251 O O . ALA B 1 34 ? -0.176 -0.094 14 1 98.19 34 ALA B O 1
ATOM 1252 N N . ASN B 1 35 ? -0.684 -2.271 14.031 1 98.75 35 ASN B N 1
ATOM 1253 C CA . ASN B 1 35 ? 0.274 -2.627 12.992 1 98.75 35 ASN B CA 1
ATOM 1254 C C . ASN B 1 35 ? -0.22 -2.209 11.609 1 98.75 35 ASN B C 1
ATOM 1256 O O . ASN B 1 35 ? 0.542 -2.225 10.641 1 98.75 35 ASN B O 1
ATOM 1260 N N . THR B 1 36 ? -1.537 -1.829 11.516 1 98.88 36 THR B N 1
ATOM 1261 C CA . THR B 1 36 ? -2.088 -1.466 10.219 1 98.88 36 THR B CA 1
ATOM 1262 C C . THR B 1 36 ? -2.768 -0.1 10.281 1 98.88 36 THR B C 1
ATOM 1264 O O . THR B 1 36 ? -3.402 0.328 9.312 1 98.88 36 THR B O 1
ATOM 1267 N N . HIS B 1 37 ? -2.59 0.614 11.367 1 98.75 37 HIS B N 1
ATOM 1268 C CA . HIS B 1 37 ? -3.195 1.926 11.562 1 98.75 37 HIS B CA 1
ATOM 1269 C C . HIS B 1 37 ? -2.346 3.023 10.93 1 98.75 37 HIS B C 1
ATOM 1271 O O . HIS B 1 37 ? -1.117 2.926 10.906 1 98.75 37 HIS B O 1
ATOM 1277 N N . GLN B 1 38 ? -3.055 4 10.484 1 98 38 GLN B N 1
ATOM 1278 C CA . GLN B 1 38 ? -2.447 5.312 10.289 1 98 38 GLN B CA 1
ATOM 1279 C C . GLN B 1 38 ? -2.523 6.148 11.57 1 98 38 GLN B C 1
ATOM 1281 O O . GLN B 1 38 ? -3.094 5.711 12.57 1 98 38 GLN B O 1
ATOM 1286 N N . PRO B 1 39 ? -1.928 7.285 11.672 1 96.62 39 PRO B N 1
ATOM 1287 C CA . PRO B 1 39 ? -1.7 8.031 12.914 1 96.62 39 PRO B CA 1
ATOM 1288 C C . PRO B 1 39 ? -2.998 8.383 13.641 1 96.62 39 PRO B C 1
ATOM 1290 O O . PRO B 1 39 ? -2.998 8.562 14.859 1 96.62 39 PRO B O 1
ATOM 1293 N N . PHE B 1 40 ? -4.109 8.445 12.914 1 95.31 40 PHE B N 1
ATOM 1294 C CA . PHE B 1 40 ? -5.359 8.812 13.57 1 95.31 40 PHE B CA 1
ATOM 1295 C C . PHE B 1 40 ? -6.121 7.566 14.016 1 95.31 40 PHE B C 1
ATOM 1297 O O . PHE B 1 40 ? -7.293 7.648 14.375 1 95.31 40 PHE B O 1
ATOM 1304 N N . GLY B 1 41 ? -5.531 6.457 13.891 1 96.56 41 GLY B N 1
ATOM 1305 C CA . GLY B 1 41 ? -6.102 5.23 14.43 1 96.56 41 GLY B CA 1
ATOM 1306 C C . GLY B 1 41 ? -7.043 4.539 13.461 1 96.56 41 GLY B C 1
ATOM 1307 O O . GLY B 1 41 ? -7.84 3.688 13.867 1 96.56 41 GLY B O 1
ATOM 1308 N N . ARG B 1 42 ? -6.996 4.977 12.336 1 97.56 42 ARG B N 1
ATOM 1309 C CA . ARG B 1 42 ? -7.777 4.324 11.289 1 97.56 42 ARG B CA 1
ATOM 1310 C C . ARG B 1 42 ? -6.895 3.453 10.406 1 97.56 42 ARG B C 1
ATOM 1312 O O . ARG B 1 42 ? -5.668 3.582 10.422 1 97.56 42 ARG B O 1
ATOM 1319 N N . LEU B 1 43 ? -7.559 2.545 9.656 1 98.81 43 LEU B N 1
ATOM 1320 C CA . LEU B 1 43 ? -6.832 1.712 8.703 1 98.81 43 LEU B CA 1
ATOM 1321 C C . LEU B 1 43 ? -6.051 2.57 7.711 1 98.81 43 LEU B C 1
ATOM 1323 O O . LEU B 1 43 ? -6.613 3.473 7.086 1 98.81 43 LEU B O 1
ATOM 1327 N N . HIS B 1 44 ? -4.773 2.326 7.648 1 98.94 44 HIS B N 1
ATOM 1328 C CA . HIS B 1 44 ? -3.924 3.002 6.676 1 98.94 44 HIS B CA 1
ATOM 1329 C C . HIS B 1 44 ? -4.281 2.586 5.25 1 98.94 44 HIS B C 1
ATOM 1331 O O . HIS B 1 44 ? -4.352 1.393 4.949 1 98.94 44 HIS B O 1
ATOM 1337 N N . GLY B 1 45 ? -4.461 3.525 4.34 1 98.94 45 GLY B N 1
ATOM 1338 C CA . GLY B 1 45 ? -4.762 3.188 2.959 1 98.94 45 GLY B CA 1
ATOM 1339 C C . GLY B 1 45 ? -3.707 2.312 2.311 1 98.94 45 GLY B C 1
ATOM 1340 O O . GLY B 1 45 ? -4.031 1.419 1.525 1 98.94 45 GLY B O 1
ATOM 1341 N N . GLY B 1 46 ? -2.447 2.574 2.588 1 98.94 46 GLY B N 1
ATOM 1342 C CA . GLY B 1 46 ? -1.361 1.739 2.1 1 98.94 46 GLY B CA 1
ATOM 1343 C C . GLY B 1 46 ? -1.446 0.305 2.588 1 98.94 46 GLY B C 1
ATOM 1344 O O . GLY B 1 46 ? -1.026 -0.62 1.89 1 98.94 46 GLY B O 1
ATOM 1345 N N . ALA B 1 47 ? -1.906 0.091 3.797 1 98.94 47 ALA B N 1
ATOM 1346 C CA . ALA B 1 47 ? -2.105 -1.267 4.297 1 98.94 47 ALA B CA 1
ATOM 1347 C C . ALA B 1 47 ? -3.135 -2.016 3.459 1 98.94 47 ALA B C 1
ATOM 1349 O O . ALA B 1 47 ? -2.959 -3.199 3.16 1 98.94 47 ALA B O 1
ATOM 1350 N N . SER B 1 48 ? -4.219 -1.32 3.09 1 99 48 SER B N 1
ATOM 1351 C CA . SER B 1 48 ? -5.184 -1.909 2.166 1 99 48 SER B CA 1
ATOM 1352 C C . SER B 1 48 ? -4.516 -2.33 0.862 1 99 48 SER B C 1
ATOM 1354 O O . SER B 1 48 ? -4.828 -3.387 0.311 1 99 48 SER B O 1
ATOM 1356 N N . VAL B 1 49 ? -3.604 -1.505 0.434 1 99 49 VAL B N 1
ATOM 1357 C CA . VAL B 1 49 ? -2.963 -1.779 -0.848 1 99 49 VAL B CA 1
ATOM 1358 C C . VAL B 1 49 ? -1.992 -2.949 -0.7 1 99 49 VAL B C 1
ATOM 1360 O O . VAL B 1 49 ? -1.833 -3.752 -1.623 1 99 49 VAL B O 1
ATOM 1363 N N . VAL B 1 50 ? -1.296 -3.072 0.462 1 99 50 VAL B N 1
ATOM 1364 C CA . VAL B 1 50 ? -0.503 -4.27 0.712 1 99 50 VAL B CA 1
ATOM 1365 C C . VAL B 1 50 ? -1.38 -5.512 0.562 1 99 50 VAL B C 1
ATOM 1367 O O . VAL B 1 50 ? -0.999 -6.473 -0.112 1 99 50 VAL B O 1
ATOM 1370 N N . LEU B 1 51 ? -2.535 -5.527 1.179 1 99 51 LEU B N 1
ATOM 1371 C CA . LEU B 1 51 ? -3.471 -6.645 1.13 1 99 51 LEU B CA 1
ATOM 1372 C C . LEU B 1 51 ? -3.904 -6.926 -0.305 1 99 51 LEU B C 1
ATOM 1374 O O . LEU B 1 51 ? -3.867 -8.07 -0.755 1 99 51 LEU B O 1
ATOM 1378 N N . ALA B 1 52 ? -4.27 -5.867 -1.004 1 99 52 ALA B N 1
ATOM 1379 C CA . ALA B 1 52 ? -4.707 -5.977 -2.393 1 99 52 ALA B CA 1
ATOM 1380 C C . ALA B 1 52 ? -3.6 -6.551 -3.271 1 99 52 ALA B C 1
ATOM 1382 O O . ALA B 1 52 ? -3.836 -7.484 -4.043 1 99 52 ALA B O 1
ATOM 1383 N N . GLU B 1 53 ? -2.412 -5.984 -3.174 1 98.94 53 GLU B N 1
ATOM 1384 C CA . GLU B 1 53 ? -1.295 -6.43 -4 1 98.94 53 GLU B CA 1
ATOM 1385 C C . GLU B 1 53 ? -0.9 -7.867 -3.666 1 98.94 53 GLU B C 1
ATOM 1387 O O . GLU B 1 53 ? -0.508 -8.633 -4.551 1 98.94 53 GLU B O 1
ATOM 1392 N N . THR B 1 54 ? -0.992 -8.219 -2.398 1 98.94 54 THR B N 1
ATOM 1393 C CA . THR B 1 54 ? -0.672 -9.578 -1.962 1 98.94 54 THR B CA 1
ATOM 1394 C C . THR B 1 54 ? -1.573 -10.594 -2.654 1 98.94 54 THR B C 1
ATOM 1396 O O . THR B 1 54 ? -1.086 -11.555 -3.256 1 98.94 54 THR B O 1
ATOM 1399 N N . VAL B 1 55 ? -2.896 -10.383 -2.66 1 98.94 55 VAL B N 1
ATOM 1400 C CA . VAL B 1 55 ? -3.799 -11.375 -3.23 1 98.94 55 VAL B CA 1
ATOM 1401 C C . VAL B 1 55 ? -3.623 -11.422 -4.746 1 98.94 55 VAL B C 1
ATOM 1403 O O . VAL B 1 55 ? -3.732 -12.492 -5.359 1 98.94 55 VAL B O 1
ATOM 1406 N N . ALA B 1 56 ? -3.41 -10.281 -5.367 1 98.94 56 ALA B N 1
ATOM 1407 C CA . ALA B 1 56 ? -3.168 -10.266 -6.809 1 98.94 56 ALA B CA 1
ATOM 1408 C C . ALA B 1 56 ? -1.903 -11.039 -7.16 1 98.94 56 ALA B C 1
ATOM 1410 O O . ALA B 1 56 ? -1.906 -11.859 -8.086 1 98.94 56 ALA B O 1
ATOM 1411 N N . SER B 1 57 ? -0.83 -10.773 -6.434 1 98.81 57 SER B N 1
ATOM 1412 C CA . SER B 1 57 ? 0.451 -11.422 -6.688 1 98.81 57 SER B CA 1
ATOM 1413 C C . SER B 1 57 ? 0.37 -12.922 -6.426 1 98.81 57 SER B C 1
ATOM 1415 O O . SER B 1 57 ? 0.851 -13.727 -7.23 1 98.81 57 SER B O 1
ATOM 1417 N N . MET B 1 58 ? -0.245 -13.305 -5.328 1 98.56 58 MET B N 1
ATOM 1418 C CA . MET B 1 58 ? -0.383 -14.719 -4.988 1 98.56 58 MET B CA 1
ATOM 1419 C C . MET B 1 58 ? -1.291 -15.438 -5.984 1 98.56 58 MET B C 1
ATOM 1421 O O . MET B 1 58 ? -1.042 -16.594 -6.34 1 98.56 58 MET B O 1
ATOM 1425 N N . GLY B 1 59 ? -2.357 -14.766 -6.332 1 98.75 59 GLY B N 1
ATOM 1426 C CA . GLY B 1 59 ? -3.213 -15.32 -7.367 1 98.75 59 GLY B CA 1
ATOM 1427 C C . GLY B 1 59 ? -2.479 -15.586 -8.672 1 98.75 59 GLY B C 1
ATOM 1428 O O . GLY B 1 59 ? -2.627 -16.656 -9.266 1 98.75 59 GLY B O 1
ATOM 1429 N N . THR B 1 60 ? -1.716 -14.609 -9.117 1 98.88 60 THR B N 1
ATOM 1430 C CA . THR B 1 60 ? -0.924 -14.766 -10.336 1 98.88 60 THR B CA 1
ATOM 1431 C C . THR B 1 60 ? 0.064 -15.922 -10.188 1 98.88 60 THR B C 1
ATOM 1433 O O . THR B 1 60 ? 0.15 -16.781 -11.062 1 98.88 60 THR B O 1
ATOM 1436 N N . TRP B 1 61 ? 0.763 -15.945 -9.109 1 98.12 61 TRP B N 1
ATOM 1437 C CA . TRP B 1 61 ? 1.746 -16.984 -8.828 1 98.12 61 TRP B CA 1
ATOM 1438 C C . TRP B 1 61 ? 1.112 -18.375 -8.93 1 98.12 61 TRP B C 1
ATOM 1440 O O . TRP B 1 61 ? 1.715 -19.297 -9.469 1 98.12 61 TRP B O 1
ATOM 1450 N N . ASN B 1 62 ? -0.081 -18.484 -8.461 1 97.62 62 ASN B N 1
ATOM 1451 C CA . ASN B 1 62 ? -0.783 -19.75 -8.445 1 97.62 62 ASN B CA 1
ATOM 1452 C C . ASN B 1 62 ? -1.146 -20.219 -9.852 1 97.62 62 ASN B C 1
ATOM 1454 O O . ASN B 1 62 ? -1.479 -21.391 -10.062 1 97.62 62 ASN B O 1
ATOM 1458 N N . LEU B 1 63 ? -1.076 -19.328 -10.82 1 98.12 63 LEU B N 1
ATOM 1459 C CA . LEU B 1 63 ? -1.595 -19.641 -12.148 1 98.12 63 LEU B CA 1
ATOM 1460 C C . LEU B 1 63 ? -0.46 -19.781 -13.156 1 98.12 63 LEU B C 1
ATOM 1462 O O . LEU B 1 63 ? -0.704 -20 -14.344 1 98.12 63 LEU B O 1
ATOM 1466 N N . ILE B 1 64 ? 0.774 -19.625 -12.68 1 97.75 64 ILE B N 1
ATOM 1467 C CA . ILE B 1 64 ? 1.859 -19.609 -13.648 1 97.75 64 ILE B CA 1
ATOM 1468 C C . ILE B 1 64 ? 2.777 -20.812 -13.414 1 97.75 64 ILE B C 1
ATOM 1470 O O . ILE B 1 64 ? 2.539 -21.625 -12.516 1 97.75 64 ILE B O 1
ATOM 1474 N N . ASP B 1 65 ? 3.789 -21.031 -14.32 1 97.12 65 ASP B N 1
ATOM 1475 C CA . ASP B 1 65 ? 4.82 -22.062 -14.18 1 97.12 65 ASP B CA 1
ATOM 1476 C C 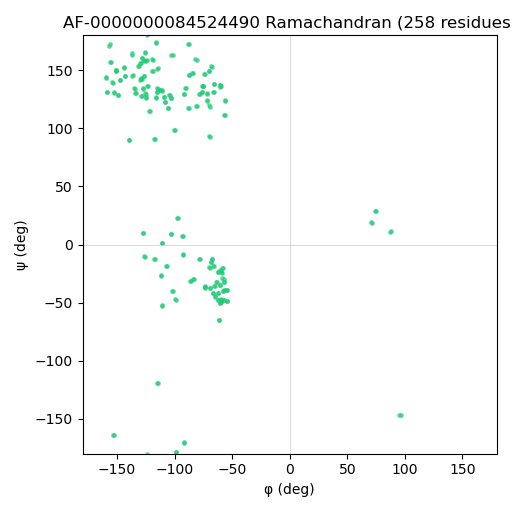. ASP B 1 65 ? 5.777 -21.719 -13.047 1 97.12 65 ASP B C 1
ATOM 1478 O O . ASP B 1 65 ? 6.816 -21.094 -13.266 1 97.12 65 ASP B O 1
ATOM 1482 N N . GLN B 1 66 ? 5.484 -22.25 -11.836 1 95.5 66 GLN B N 1
ATOM 1483 C CA . GLN B 1 66 ? 6.172 -21.875 -10.609 1 95.5 66 GLN B CA 1
ATOM 1484 C C . GLN B 1 66 ? 7.625 -22.344 -10.625 1 95.5 66 GLN B C 1
ATOM 1486 O O . GLN B 1 66 ? 8.438 -21.891 -9.812 1 95.5 66 GLN B O 1
ATOM 1491 N N . GLU B 1 67 ? 7.969 -23.188 -11.547 1 94.75 67 GLU B N 1
ATOM 1492 C CA . GLU B 1 67 ? 9.344 -23.672 -11.664 1 94.75 67 GLU B CA 1
ATOM 1493 C C . GLU B 1 67 ? 10.203 -22.688 -12.461 1 94.75 67 GLU B C 1
ATOM 1495 O O . GLU B 1 67 ? 11.398 -22.562 -12.211 1 94.75 67 GLU B O 1
ATOM 1500 N N . ASN B 1 68 ? 9.531 -21.969 -13.383 1 95.75 68 ASN B N 1
ATOM 1501 C CA . ASN B 1 68 ? 10.344 -21.203 -14.328 1 95.75 68 ASN B CA 1
ATOM 1502 C C . ASN B 1 68 ? 9.938 -19.734 -14.359 1 95.75 68 ASN B C 1
ATOM 1504 O O . ASN B 1 68 ? 10.625 -18.906 -14.969 1 95.75 68 ASN B O 1
ATOM 1508 N N . GLU B 1 69 ? 8.828 -19.438 -13.711 1 96.75 69 GLU B N 1
ATOM 1509 C CA . GLU B 1 69 ? 8.297 -18.078 -13.789 1 96.75 69 GLU B CA 1
ATOM 1510 C C . GLU B 1 69 ? 8.062 -17.5 -12.398 1 96.75 69 GLU B C 1
ATOM 1512 O O . GLU B 1 69 ? 7.98 -18.234 -11.414 1 96.75 69 GLU B O 1
ATOM 1517 N N . MET B 1 70 ? 8.031 -16.141 -12.383 1 96.38 70 MET B N 1
ATOM 1518 C CA . MET B 1 70 ? 7.711 -15.383 -11.18 1 96.38 70 MET B CA 1
ATOM 1519 C C . MET B 1 70 ? 6.656 -14.32 -11.469 1 96.38 70 MET B C 1
ATOM 1521 O O . MET B 1 70 ? 6.5 -13.891 -12.617 1 96.38 70 MET B O 1
ATOM 1525 N N . ALA B 1 71 ? 5.93 -13.969 -10.477 1 97.75 71 ALA B N 1
ATOM 1526 C CA . ALA B 1 71 ? 4.949 -12.891 -10.523 1 97.75 71 ALA B CA 1
ATOM 1527 C C . ALA B 1 71 ? 5.469 -11.648 -9.805 1 97.75 71 ALA B C 1
ATOM 1529 O O . ALA B 1 71 ? 5.863 -11.711 -8.641 1 97.75 71 ALA B O 1
ATOM 1530 N N . VAL B 1 72 ? 5.422 -10.484 -10.484 1 97.44 72 VAL B N 1
ATOM 1531 C CA . VAL B 1 72 ? 5.898 -9.234 -9.891 1 97.44 72 VAL B CA 1
ATOM 1532 C C . VAL B 1 72 ? 4.891 -8.125 -10.156 1 97.44 72 VAL B C 1
ATOM 1534 O O . VAL B 1 72 ? 4.383 -7.992 -11.273 1 97.44 72 VAL B O 1
ATOM 1537 N N . GLY B 1 73 ? 4.621 -7.434 -9.156 1 98.69 73 GLY B N 1
ATOM 1538 C CA . GLY B 1 73 ? 3.723 -6.305 -9.352 1 98.69 73 GLY B CA 1
ATOM 1539 C C . GLY B 1 73 ? 4.254 -5.285 -10.344 1 98.69 73 GLY B C 1
ATOM 1540 O O . GLY B 1 73 ? 5.445 -4.973 -10.344 1 98.69 73 GLY B O 1
ATOM 1541 N N . LEU B 1 74 ? 3.398 -4.801 -11.203 1 98.94 74 LEU B N 1
ATOM 1542 C CA . LEU B 1 74 ? 3.752 -3.768 -12.172 1 98.94 74 LEU B CA 1
ATOM 1543 C C . LEU B 1 74 ? 3.057 -2.451 -11.836 1 98.94 74 LEU B C 1
ATOM 1545 O O . LEU B 1 74 ? 3.697 -1.398 -11.797 1 98.94 74 LEU B O 1
ATOM 1549 N N . GLU B 1 75 ? 1.77 -2.557 -11.688 1 98.94 75 GLU B N 1
ATOM 1550 C CA . GLU B 1 75 ? 0.935 -1.386 -11.438 1 98.94 75 GLU B CA 1
ATOM 1551 C C . GLU B 1 75 ? -0.199 -1.709 -10.469 1 98.94 75 GLU B C 1
ATOM 1553 O O . GLU B 1 75 ? -0.787 -2.791 -10.531 1 98.94 75 GLU B O 1
ATOM 1558 N N . ILE B 1 76 ? -0.526 -0.729 -9.656 1 98.94 76 ILE B N 1
ATOM 1559 C CA . ILE B 1 76 ? -1.678 -0.895 -8.781 1 98.94 76 ILE B CA 1
ATOM 1560 C C . ILE B 1 76 ? -2.309 0.466 -8.492 1 98.94 76 ILE B C 1
ATOM 1562 O O . ILE B 1 76 ? -1.616 1.485 -8.469 1 98.94 76 ILE B O 1
ATOM 1566 N N . ASN B 1 77 ? -3.588 0.452 -8.297 1 98.94 77 ASN B N 1
ATOM 1567 C CA . ASN B 1 77 ? -4.32 1.615 -7.809 1 98.94 77 ASN B CA 1
ATOM 1568 C C . ASN B 1 77 ? -5.344 1.229 -6.742 1 98.94 77 ASN B C 1
ATOM 1570 O O . ASN B 1 77 ? -5.645 0.047 -6.566 1 98.94 77 ASN B O 1
ATOM 1574 N N . ALA B 1 78 ? -5.812 2.215 -6.031 1 98.94 78 ALA B N 1
ATOM 1575 C CA . ALA B 1 78 ? -6.824 1.973 -5.004 1 98.94 78 ALA B CA 1
ATOM 1576 C C . ALA B 1 78 ? -7.664 3.221 -4.758 1 98.94 78 ALA B C 1
ATOM 1578 O O . ALA B 1 78 ? -7.145 4.34 -4.781 1 98.94 78 ALA B O 1
ATOM 1579 N N . ASN B 1 79 ? -8.898 3.027 -4.59 1 98.94 79 ASN B N 1
ATOM 1580 C CA . ASN B 1 79 ? -9.812 4.016 -4.023 1 98.94 79 ASN B CA 1
ATOM 1581 C C . ASN B 1 79 ? -10.266 3.621 -2.623 1 98.94 79 ASN B C 1
ATOM 1583 O O . ASN B 1 79 ? -10.789 2.525 -2.42 1 98.94 79 ASN B O 1
ATOM 1587 N N . HIS B 1 80 ? -10.016 4.484 -1.729 1 98.94 80 HIS B N 1
ATOM 1588 C CA . HIS B 1 80 ? -10.445 4.262 -0.354 1 98.94 80 HIS B CA 1
ATOM 1589 C C . HIS B 1 80 ? -11.859 4.793 -0.126 1 98.94 80 HIS B C 1
ATOM 1591 O O . HIS B 1 80 ? -12.094 6 -0.207 1 98.94 80 HIS B O 1
ATOM 1597 N N . ILE B 1 81 ? -12.773 3.893 0.215 1 98.88 81 ILE B N 1
ATOM 1598 C CA . ILE B 1 81 ? -14.203 4.207 0.198 1 98.88 81 ILE B CA 1
ATOM 1599 C C . ILE B 1 81 ? -14.672 4.527 1.613 1 98.88 81 ILE B C 1
ATOM 1601 O O . ILE B 1 81 ? -15.406 5.496 1.822 1 98.88 81 ILE B O 1
ATOM 1605 N N . ARG B 1 82 ? -14.281 3.67 2.564 1 98.25 82 ARG B N 1
ATOM 1606 C CA . ARG B 1 82 ? -14.719 3.826 3.949 1 98.25 82 ARG B CA 1
ATOM 1607 C C . ARG B 1 82 ? -13.562 3.592 4.914 1 98.25 82 ARG B C 1
ATOM 1609 O O . ARG B 1 82 ? -12.727 2.711 4.695 1 98.25 82 ARG B O 1
ATOM 1616 N N . GLY B 1 83 ? -13.586 4.371 6.031 1 98 83 GLY B N 1
ATOM 1617 C CA . GLY B 1 83 ? -12.617 4.145 7.086 1 98 83 GLY B CA 1
ATOM 1618 C C . GLY B 1 83 ? -12.992 2.994 8.008 1 98 83 GLY B C 1
ATOM 1619 O O . GLY B 1 83 ? -14.156 2.586 8.055 1 98 83 GLY B O 1
ATOM 1620 N N . LYS B 1 84 ? -12.008 2.51 8.648 1 98.25 84 LYS B N 1
ATOM 1621 C CA . LYS B 1 84 ? -12.203 1.451 9.633 1 98.25 84 LYS B CA 1
ATOM 1622 C C . LYS B 1 84 ? -11.188 1.567 10.766 1 98.25 84 LYS B C 1
ATOM 1624 O O . LYS B 1 84 ? -10.008 1.816 10.531 1 98.25 84 LYS B O 1
ATOM 1629 N N . GLN B 1 85 ? -11.617 1.3 12.008 1 97.88 85 GLN B N 1
ATOM 1630 C CA . GLN B 1 85 ? -10.75 1.571 13.148 1 97.88 85 GLN B CA 1
ATOM 1631 C C . GLN B 1 85 ? -10.305 0.276 13.82 1 97.88 85 GLN B C 1
ATOM 1633 O O . GLN B 1 85 ? -9.297 0.256 14.531 1 97.88 85 GLN B O 1
ATOM 1638 N N . ASP B 1 86 ? -11.125 -0.79 13.672 1 98.69 86 ASP B N 1
ATOM 1639 C CA . ASP B 1 86 ? -10.805 -2.061 14.312 1 98.69 86 ASP B CA 1
ATOM 1640 C C . ASP B 1 86 ? -11.484 -3.225 13.594 1 98.69 86 ASP B C 1
ATOM 1642 O O . ASP B 1 86 ? -12.297 -3.014 12.688 1 98.69 86 ASP B O 1
ATOM 1646 N N . GLY B 1 87 ? -11.094 -4.426 14 1 98.81 87 GLY B N 1
ATOM 1647 C CA . GLY B 1 87 ? -11.672 -5.613 13.391 1 98.81 87 GLY B CA 1
ATOM 1648 C C . GLY B 1 87 ? -10.828 -6.191 12.281 1 98.81 87 GLY B C 1
ATOM 1649 O O . GLY B 1 87 ? -9.594 -6.234 12.383 1 98.81 87 GLY B O 1
ATOM 1650 N N . ILE B 1 88 ? -11.539 -6.758 11.273 1 98.94 88 ILE B N 1
ATOM 1651 C CA . ILE B 1 88 ? -10.859 -7.488 10.211 1 98.94 88 ILE B CA 1
ATOM 1652 C C . ILE B 1 88 ? -11.352 -6.98 8.852 1 98.94 88 ILE B C 1
ATOM 1654 O O . ILE B 1 88 ? -12.531 -6.68 8.68 1 98.94 88 ILE B O 1
ATOM 1658 N N . VAL B 1 89 ? -10.445 -6.891 7.922 1 98.94 89 VAL B N 1
ATOM 1659 C CA . VAL B 1 89 ? -10.836 -6.668 6.535 1 98.94 89 VAL B CA 1
ATOM 1660 C C . VAL B 1 89 ? -10.461 -7.887 5.695 1 98.94 89 VAL B C 1
ATOM 1662 O O . VAL B 1 89 ? -9.516 -8.609 6.023 1 98.94 89 VAL B O 1
ATOM 1665 N N . THR B 1 90 ? -11.219 -8.086 4.629 1 99 90 THR B N 1
ATOM 1666 C CA . THR B 1 90 ? -11.008 -9.188 3.699 1 99 90 THR B CA 1
ATOM 1667 C C . THR B 1 90 ? -10.852 -8.672 2.273 1 99 90 THR B C 1
ATOM 1669 O O . THR B 1 90 ? -11.688 -7.91 1.788 1 99 90 THR B O 1
ATOM 1672 N N . ALA B 1 91 ? -9.805 -9.062 1.657 1 99 91 ALA B N 1
ATOM 1673 C CA . ALA B 1 91 ? -9.641 -8.812 0.228 1 99 91 ALA B CA 1
ATOM 1674 C C . ALA B 1 91 ? -10.195 -9.969 -0.599 1 99 91 ALA B C 1
ATOM 1676 O O . ALA B 1 91 ? -9.977 -11.133 -0.266 1 99 91 ALA B O 1
ATOM 1677 N N . ILE B 1 92 ? -10.883 -9.609 -1.558 1 99 92 ILE B N 1
ATOM 1678 C CA . ILE B 1 92 ? -11.398 -10.547 -2.547 1 99 92 ILE B CA 1
ATOM 1679 C C . ILE B 1 92 ? -10.906 -10.156 -3.938 1 99 92 ILE B C 1
ATOM 1681 O O . ILE B 1 92 ? -11.273 -9.102 -4.461 1 99 92 ILE B O 1
ATOM 1685 N N . ALA B 1 93 ? -10.102 -11.016 -4.52 1 98.94 93 ALA B N 1
ATOM 1686 C CA . ALA B 1 93 ? -9.508 -10.734 -5.824 1 98.94 93 ALA B CA 1
ATOM 1687 C C . ALA B 1 93 ? -10.062 -11.68 -6.891 1 98.94 93 ALA B C 1
ATOM 1689 O O . ALA B 1 93 ? -10.125 -12.891 -6.68 1 98.94 93 ALA B O 1
ATOM 1690 N N . THR B 1 94 ? -10.43 -11.117 -7.965 1 98.94 94 THR B N 1
ATOM 1691 C CA . THR B 1 94 ? -10.836 -11.883 -9.141 1 98.94 94 THR B CA 1
ATOM 1692 C C . THR B 1 94 ? -10.086 -11.406 -10.375 1 98.94 94 THR B C 1
ATOM 1694 O O . THR B 1 94 ? -9.859 -10.211 -10.555 1 98.94 94 THR B O 1
ATOM 1697 N N . PRO B 1 95 ? -9.727 -12.32 -11.273 1 98.88 95 PRO B N 1
ATOM 1698 C CA . PRO B 1 95 ? -8.984 -11.891 -12.461 1 98.88 95 PRO B CA 1
ATOM 1699 C C . PRO B 1 95 ? -9.891 -11.266 -13.523 1 98.88 95 PRO B C 1
ATOM 1701 O O . PRO B 1 95 ? -10.906 -11.852 -13.898 1 98.88 95 PRO B O 1
ATOM 1704 N N . LEU B 1 96 ? -9.523 -10.133 -13.977 1 98.88 96 LEU B N 1
ATOM 1705 C CA . LEU B 1 96 ? -10.18 -9.492 -15.109 1 98.88 96 LEU B CA 1
ATOM 1706 C C . LEU B 1 96 ? -9.578 -9.977 -16.422 1 98.88 96 LEU B C 1
ATOM 1708 O O . LEU B 1 96 ? -10.266 -10.023 -17.453 1 98.88 96 LEU B O 1
ATOM 1712 N N . HIS B 1 97 ? -8.328 -10.297 -16.375 1 98.81 97 HIS B N 1
ATOM 1713 C CA . HIS B 1 97 ? -7.578 -10.719 -17.562 1 98.81 97 HIS B CA 1
ATOM 1714 C C . HIS B 1 97 ? -6.422 -11.633 -17.172 1 98.81 97 HIS B C 1
ATOM 1716 O O . HIS B 1 97 ? -5.656 -11.32 -16.25 1 98.81 97 HIS B O 1
ATOM 1722 N N . LYS B 1 98 ? -6.293 -12.727 -17.812 1 98.56 98 LYS B N 1
ATOM 1723 C CA . LYS B 1 98 ? -5.203 -13.68 -17.656 1 98.56 98 LYS B CA 1
ATOM 1724 C C . LYS B 1 98 ? -4.41 -13.836 -18.953 1 98.56 98 LYS B C 1
ATOM 1726 O O . LYS B 1 98 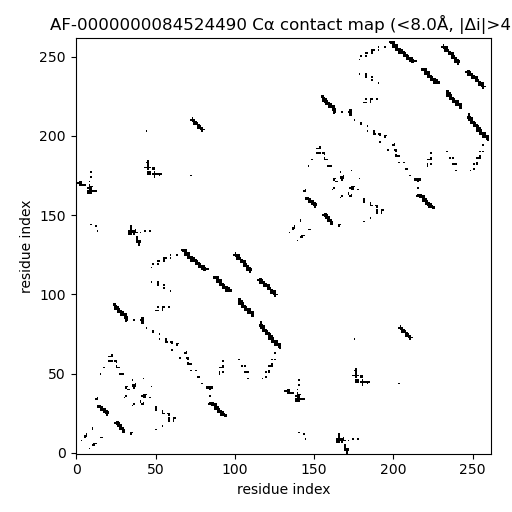? -4.734 -14.68 -19.781 1 98.56 98 LYS B O 1
ATOM 1731 N N . GLY B 1 99 ? -3.428 -13.023 -19.031 1 97.94 99 GLY B N 1
ATOM 1732 C CA . GLY B 1 99 ? -2.609 -13.055 -20.234 1 97.94 99 GLY B CA 1
ATOM 1733 C C . GLY B 1 99 ? -1.334 -13.852 -20.062 1 97.94 99 GLY B C 1
ATOM 1734 O O . GLY B 1 99 ? -1.055 -14.367 -18.984 1 97.94 99 GLY B O 1
ATOM 1735 N N . ARG B 1 100 ? -0.519 -13.898 -21.141 1 97 100 ARG B N 1
ATOM 1736 C CA . ARG B 1 100 ? 0.728 -14.656 -21.156 1 97 100 ARG B CA 1
ATOM 1737 C C . ARG B 1 100 ? 1.797 -13.961 -20.312 1 97 100 ARG B C 1
ATOM 1739 O O . ARG B 1 100 ? 2.559 -14.617 -19.594 1 97 100 ARG B O 1
ATOM 1746 N N . THR B 1 101 ? 1.774 -12.594 -20.391 1 98.25 101 THR B N 1
ATOM 1747 C CA . THR B 1 101 ? 2.871 -11.883 -19.734 1 98.25 101 THR B CA 1
ATOM 1748 C C . THR B 1 101 ? 2.346 -10.992 -18.609 1 98.25 101 THR B C 1
ATOM 1750 O O . THR B 1 101 ? 3.127 -10.438 -17.828 1 98.25 101 THR B O 1
ATOM 1753 N N . THR B 1 102 ? 1.021 -10.805 -18.578 1 98.75 102 THR B N 1
ATOM 1754 C CA . THR B 1 102 ? 0.429 -10.016 -17.516 1 98.75 102 THR B CA 1
ATOM 1755 C C . THR B 1 102 ? -0.926 -10.586 -17.094 1 98.75 102 THR B C 1
ATOM 1757 O O . THR B 1 102 ? -1.595 -11.242 -17.906 1 98.75 102 THR B O 1
ATOM 1760 N N . MET B 1 103 ? -1.225 -10.352 -15.906 1 98.94 103 MET B N 1
ATOM 1761 C CA . MET B 1 103 ? -2.586 -10.555 -15.414 1 98.94 103 MET B CA 1
ATOM 1762 C C . MET B 1 103 ? -3.113 -9.297 -14.734 1 98.94 103 MET B C 1
ATOM 1764 O O . MET B 1 103 ? -2.352 -8.562 -14.109 1 98.94 103 MET B O 1
ATOM 1768 N N . VAL B 1 104 ? -4.406 -9.047 -14.883 1 98.94 104 VAL B N 1
ATOM 1769 C CA . VAL B 1 104 ? -5.07 -7.918 -14.234 1 98.94 104 VAL B CA 1
ATOM 1770 C C . VAL B 1 104 ? -6.113 -8.43 -13.242 1 98.94 104 VAL B C 1
ATOM 1772 O O . VAL B 1 104 ? -6.961 -9.258 -13.602 1 98.94 104 VAL B O 1
ATOM 1775 N N . TRP B 1 105 ? -6.027 -7.984 -12.055 1 98.94 105 TRP B N 1
ATOM 1776 C CA . TRP B 1 105 ? -6.922 -8.422 -10.984 1 98.94 105 TRP B CA 1
ATOM 1777 C C . TRP B 1 105 ? -7.797 -7.27 -10.5 1 98.94 105 TRP B C 1
ATOM 1779 O O . TRP B 1 105 ? -7.32 -6.141 -10.352 1 98.94 105 TRP B O 1
ATOM 1789 N N . ASP B 1 106 ? -9.039 -7.559 -10.359 1 98.94 106 ASP B N 1
ATOM 1790 C CA . ASP B 1 106 ? -9.977 -6.703 -9.633 1 98.94 106 ASP B CA 1
ATOM 1791 C C . ASP B 1 106 ? -10.07 -7.109 -8.164 1 98.94 106 ASP B C 1
ATOM 1793 O O . AS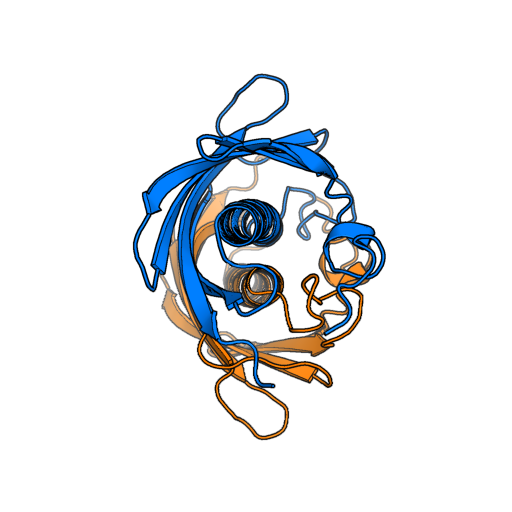P B 1 106 ? -10.25 -8.289 -7.855 1 98.94 106 ASP B O 1
ATOM 1797 N N . ILE B 1 107 ? -9.922 -6.156 -7.215 1 99 107 ILE B N 1
ATOM 1798 C CA . ILE B 1 107 ? -9.898 -6.484 -5.793 1 99 107 ILE B CA 1
ATOM 1799 C C . ILE B 1 107 ? -10.898 -5.602 -5.043 1 99 107 ILE B C 1
ATOM 1801 O O . ILE B 1 107 ? -10.891 -4.379 -5.191 1 99 107 ILE B O 1
ATOM 1805 N N . LYS B 1 108 ? -11.711 -6.234 -4.312 1 99 108 LYS B N 1
ATOM 1806 C CA . LYS B 1 108 ? -12.547 -5.559 -3.324 1 99 108 LYS B CA 1
ATOM 1807 C C . LYS B 1 108 ? -12.117 -5.914 -1.903 1 99 108 LYS B C 1
ATOM 1809 O O . LYS B 1 108 ? -11.859 -7.082 -1.603 1 99 108 LYS B O 1
ATOM 1814 N N . ILE B 1 109 ? -11.977 -4.922 -1.083 1 99 109 ILE B N 1
ATOM 1815 C CA . ILE B 1 109 ? -11.734 -5.137 0.34 1 99 109 ILE B CA 1
ATOM 1816 C C . ILE B 1 109 ? -12.977 -4.75 1.14 1 99 109 ILE B C 1
ATOM 1818 O O . ILE B 1 109 ? -13.484 -3.633 1.014 1 99 109 ILE B O 1
ATOM 1822 N N . VAL B 1 110 ? -13.406 -5.711 1.97 1 99 110 VAL B N 1
ATOM 1823 C CA . VAL B 1 110 ? -14.641 -5.508 2.723 1 99 110 VAL B CA 1
ATOM 1824 C C . VAL B 1 110 ? -14.383 -5.773 4.207 1 99 110 VAL B C 1
ATOM 1826 O O . VAL B 1 110 ? -13.398 -6.414 4.57 1 99 110 VAL B O 1
ATOM 1829 N N . ASP B 1 111 ? -15.305 -5.23 5.043 1 98.88 111 ASP B N 1
ATOM 1830 C CA . ASP B 1 111 ? -15.203 -5.531 6.469 1 98.88 111 ASP B CA 1
ATOM 1831 C C . ASP B 1 111 ? -16.047 -6.754 6.828 1 98.88 111 ASP B C 1
ATOM 1833 O O . ASP B 1 111 ? -16.5 -7.488 5.945 1 98.88 111 ASP B O 1
ATOM 1837 N N . GLU B 1 112 ? -16.203 -7.004 8.117 1 98.69 112 GLU B N 1
ATOM 1838 C CA . GLU B 1 112 ? -16.875 -8.203 8.602 1 98.69 112 GLU B CA 1
ATOM 1839 C C . GLU B 1 112 ? -18.359 -8.188 8.242 1 98.69 112 GLU B C 1
ATOM 1841 O O . GLU B 1 112 ? -19.016 -9.227 8.242 1 98.69 112 GLU B O 1
ATOM 1846 N N . GLU B 1 113 ? -18.891 -7.043 7.926 1 98.38 113 GLU B N 1
ATOM 1847 C CA . GLU B 1 113 ? -20.297 -6.898 7.551 1 98.38 113 GLU B CA 1
ATOM 1848 C C . GLU B 1 113 ? -20.453 -6.746 6.039 1 98.38 113 GLU B C 1
ATOM 1850 O O . GLU B 1 113 ? -21.484 -6.297 5.559 1 98.38 113 GLU B O 1
ATOM 1855 N N . ASP B 1 114 ? -19.422 -6.941 5.301 1 98.5 114 ASP B N 1
ATOM 1856 C CA . ASP B 1 114 ? -19.375 -6.898 3.842 1 98.5 114 ASP B CA 1
ATOM 1857 C C . ASP B 1 114 ? -19.516 -5.469 3.33 1 98.5 114 ASP B C 1
ATOM 1859 O O . ASP B 1 114 ? -19.938 -5.254 2.188 1 98.5 114 ASP B O 1
ATOM 1863 N N . LYS B 1 115 ? -19.266 -4.555 4.227 1 98.75 115 LYS B N 1
ATOM 1864 C CA . LYS B 1 115 ? -19.203 -3.172 3.758 1 98.75 115 LYS B CA 1
ATOM 1865 C C . LYS B 1 115 ? -17.891 -2.9 3.014 1 98.75 115 LYS B C 1
ATOM 1867 O O . LYS B 1 115 ? -16.828 -3.295 3.471 1 98.75 115 LYS B O 1
ATOM 1872 N N . LEU B 1 116 ? -18.062 -2.186 1.874 1 98.94 116 LEU B N 1
ATOM 1873 C CA . LEU B 1 116 ? -16.922 -1.918 1.011 1 98.94 116 LEU B CA 1
ATOM 1874 C C . LEU B 1 116 ? -15.992 -0.893 1.646 1 98.94 116 LEU B C 1
ATOM 1876 O O . LEU B 1 116 ? -16.406 0.22 1.97 1 98.94 116 LEU B O 1
ATOM 1880 N N . ILE B 1 117 ? -14.727 -1.243 1.821 1 98.94 117 ILE B N 1
ATOM 1881 C CA . ILE B 1 117 ? -13.703 -0.405 2.441 1 98.94 117 ILE B CA 1
ATOM 1882 C C . ILE B 1 117 ? -12.82 0.215 1.362 1 98.94 117 ILE B C 1
ATOM 1884 O O . ILE B 1 117 ? -12.43 1.381 1.464 1 98.94 117 ILE B O 1
ATOM 1888 N N . CYS B 1 118 ? -12.477 -0.523 0.336 1 98.94 118 CYS B N 1
ATOM 1889 C CA . CYS B 1 118 ? -11.516 -0.145 -0.692 1 98.94 118 CYS B CA 1
ATOM 1890 C C . CYS B 1 118 ? -11.719 -0.969 -1.958 1 98.94 118 CYS B C 1
ATOM 1892 O O . CYS B 1 118 ? -12.125 -2.131 -1.89 1 98.94 118 CYS B O 1
ATOM 1894 N N . VAL B 1 119 ? -11.516 -0.368 -3.123 1 99 119 VAL B N 1
ATOM 1895 C CA . VAL B 1 119 ? -11.414 -1.101 -4.379 1 99 119 VAL B CA 1
ATOM 1896 C C . VAL B 1 119 ? -10.047 -0.858 -5.012 1 99 119 VAL B C 1
ATOM 1898 O O . VAL B 1 119 ? -9.461 0.215 -4.848 1 99 119 VAL B O 1
ATOM 1901 N N . SER B 1 120 ? -9.586 -1.834 -5.711 1 99 120 SER B N 1
ATOM 1902 C CA . SER B 1 120 ? -8.258 -1.757 -6.301 1 99 120 SER B CA 1
ATOM 1903 C C . SER B 1 120 ? -8.172 -2.572 -7.586 1 99 120 SER B C 1
ATOM 1905 O O . SER B 1 120 ? -8.93 -3.525 -7.773 1 99 120 SER B O 1
ATOM 1907 N N . ARG B 1 121 ? -7.344 -2.109 -8.406 1 99 121 ARG B N 1
ATOM 1908 C CA . ARG B 1 121 ? -6.93 -2.865 -9.586 1 99 121 ARG B CA 1
ATOM 1909 C C . ARG B 1 121 ? -5.414 -3.035 -9.617 1 99 121 ARG B C 1
ATOM 1911 O O . ARG B 1 121 ? -4.672 -2.09 -9.344 1 99 121 ARG B O 1
ATOM 1918 N N . CYS B 1 122 ? -4.984 -4.227 -9.938 1 99 122 CYS B N 1
ATOM 1919 C CA . CYS B 1 122 ? -3.561 -4.535 -9.93 1 99 122 CYS B CA 1
ATOM 1920 C C . CYS B 1 122 ? -3.156 -5.281 -11.195 1 99 122 CYS B C 1
ATOM 1922 O O . CYS B 1 122 ? -3.832 -6.227 -11.602 1 99 122 CYS B O 1
ATOM 1924 N N . THR B 1 123 ? -2.16 -4.828 -11.805 1 99 123 THR B N 1
ATOM 1925 C CA . THR B 1 123 ? -1.523 -5.539 -12.906 1 99 123 THR B CA 1
ATOM 1926 C C . THR B 1 123 ? -0.229 -6.203 -12.453 1 99 123 THR B C 1
ATOM 1928 O O . THR B 1 123 ? 0.643 -5.547 -11.875 1 99 123 THR B O 1
ATOM 1931 N N . VAL B 1 124 ? -0.133 -7.441 -12.695 1 98.94 124 VAL B N 1
ATOM 1932 C CA . VAL B 1 124 ? 1.02 -8.242 -12.297 1 98.94 124 VAL B CA 1
ATOM 1933 C C . VAL B 1 124 ? 1.74 -8.758 -13.547 1 98.94 124 VAL B C 1
ATOM 1935 O O . VAL B 1 124 ? 1.109 -9.297 -14.461 1 98.94 124 VAL B O 1
ATOM 1938 N N . ALA B 1 125 ? 3.02 -8.586 -13.586 1 98.81 125 ALA B N 1
ATOM 1939 C CA . ALA B 1 125 ? 3.836 -9.125 -14.672 1 98.81 125 ALA B CA 1
ATOM 1940 C C . ALA B 1 125 ? 4.27 -10.555 -14.375 1 98.81 125 ALA B C 1
ATOM 1942 O O . ALA B 1 125 ? 4.469 -10.922 -13.219 1 98.81 125 ALA B O 1
ATOM 1943 N N . ILE B 1 126 ? 4.367 -11.32 -15.383 1 98.44 126 ILE B N 1
ATOM 1944 C CA . ILE B 1 126 ? 4.941 -12.664 -15.344 1 98.44 126 ILE B CA 1
ATOM 1945 C C . ILE B 1 126 ? 6.32 -12.656 -16 1 98.44 126 ILE B C 1
ATOM 1947 O O . ILE B 1 126 ? 6.449 -12.352 -17.188 1 98.44 126 ILE B O 1
ATOM 1951 N N . ILE B 1 127 ? 7.336 -12.984 -15.203 1 96.94 127 ILE B N 1
ATOM 1952 C CA . ILE B 1 127 ? 8.688 -12.922 -15.75 1 96.94 127 ILE B CA 1
ATOM 1953 C C . ILE B 1 127 ? 9.383 -14.273 -15.57 1 96.94 127 ILE B C 1
ATOM 1955 O O . ILE B 1 127 ? 8.984 -15.07 -14.719 1 96.94 127 ILE B O 1
ATOM 1959 N N . LYS B 1 128 ? 10.406 -14.531 -16.375 1 94.88 128 LYS B N 1
ATOM 1960 C CA . LYS B 1 128 ? 11.188 -15.758 -16.234 1 94.88 128 LYS B CA 1
ATOM 1961 C C . LYS B 1 128 ? 12.117 -15.68 -15.031 1 94.88 128 LYS B C 1
ATOM 1963 O O . LYS B 1 128 ? 12.703 -14.633 -14.758 1 94.88 128 LYS B O 1
ATOM 1968 N N . GLN B 1 129 ? 12.125 -16.781 -14.32 1 88.56 129 GLN B N 1
ATOM 1969 C CA . GLN B 1 129 ? 13.078 -16.859 -13.219 1 88.56 129 GLN B CA 1
ATOM 1970 C C . GLN B 1 129 ? 14.516 -16.953 -13.734 1 88.56 129 GLN B C 1
ATOM 1972 O O . GLN B 1 129 ? 14.789 -17.672 -14.703 1 88.56 129 GLN B O 1
ATOM 1977 N N . LYS B 1 130 ? 15.328 -15.945 -13.383 1 73.5 130 LYS B N 1
ATOM 1978 C CA . LYS B 1 130 ? 16.719 -16.062 -13.812 1 73.5 130 LYS B CA 1
ATOM 1979 C C . LYS B 1 130 ? 17.344 -17.359 -13.32 1 73.5 130 LYS B C 1
ATOM 1981 O O . LYS B 1 130 ? 17.219 -17.719 -12.148 1 73.5 130 LYS B O 1
ATOM 1986 N N . GLN B 1 131 ? 17.703 -18.422 -14.266 1 56.97 131 GLN B N 1
ATOM 1987 C CA . GLN B 1 131 ? 18.438 -19.656 -13.992 1 56.97 131 GLN B CA 1
ATOM 1988 C C . GLN B 1 131 ? 19.844 -19.344 -13.5 1 56.97 131 GLN B C 1
ATOM 1990 O O . GLN B 1 131 ? 20.438 -18.328 -13.859 1 56.97 131 GLN B O 1
#

Organism: Aneurinibacillus migulanus (NCBI:txid47500)

Secondary structure (DSSP, 8-state):
-PPPPGGGSTHHHHT-EEEEE-SS-EEEEEEESTTTB-TTSSBPHHHHHHHHHHHHHHHHHHTS-TTTEEEEEEEEEEEE-----SEEEEEEEEEEEE-SSEEEEEEEEE-TT--EEEEEEEEEEEEE---/-PPPPGGGSTHHHHT-EEEEE-SS-EEEEEEESTTTB-TTSSBPHHHHHHHHHHHHHHHHHHTS-TTTEEEEEEEEEEEE-----SEEEEEEEEEEEE-SSEEEEEEEEE-TT--EEEEEEEEEEEEE---

Foldseek 3Di:
DDDDDCCPDPCNLQVKAWDDADLFKTKIKGWQAPSQDDPVQKGDPVSVVVRVVVRVQSNLCVVDDVVWKHKAWDDKDKDFDDIDRTAMKMKMWGWPDDDDFKTKIWIFIAGPVRHTGMTMITIITMDTDDD/DDDDDCCPDPCNLQVKAWDDADLFKTKIKGWQAPSQDDPVQKGDPVSVVVRVVVRVQSNLCVVDDVVWKHKAWDDKDKDFDDIDRTAMKMKMWGWPDDDPFKTKIWIFIAGPVRHTGMTMITMITMDTDDD

pLDDT: mean 97.31, std 5.64, range [56.91, 99.0]

Nearest PDB structures (foldseek):
  4qdb-assembly4_F  TM=9.785E-01  e=2.966E-16  Pseudomonas aeruginosa PAO1
  4qd7-assembly1_A  TM=9.751E-01  e=4.140E-16  Pseudomonas aeruginosa PAO1
  4qda-assembly3_D  TM=9.416E-01  e=3.315E-16  Pseudomonas aeruginosa PAO1
  3r37-assembly1_A  TM=9.549E-01  e=1.136E-13  Arthrobacter sp.
  3r3c-assembly1_A  TM=9.521E-01  e=3.266E-13  Arthrobacter sp.

Radius of gyration: 17.22 Å; Cα contacts (8 Å, |Δi|>4): 715; chains: 2; bounding box: 42×47×41 Å

Solvent-accessible surface area (backbone atoms only — not comparable to full-atom values): 13005 Å² total; per-residue (Å²): 135,80,69,49,58,57,69,57,9,31,40,33,73,41,50,49,41,80,58,54,78,46,96,67,38,20,28,32,34,31,51,33,41,47,50,25,13,32,51,79,49,29,50,25,66,22,49,54,39,31,53,46,47,48,37,44,40,51,44,47,42,73,72,51,58,70,88,50,37,44,55,42,70,35,34,39,39,37,40,51,70,46,88,46,57,61,57,48,36,35,35,42,28,32,66,77,41,86,55,92,51,38,34,32,27,42,30,43,27,23,37,88,83,66,45,67,28,32,41,34,43,37,34,31,34,51,43,71,52,86,128,134,80,70,49,58,58,68,57,9,31,40,33,72,40,51,48,42,81,59,53,79,47,96,66,38,19,28,31,36,30,50,32,42,48,50,26,13,33,52,79,50,30,51,25,66,22,48,54,40,32,51,44,46,49,35,44,42,51,43,48,41,72,72,49,58,71,88,50,37,43,55,42,71,35,37,38,38,38,40,51,71,45,88,46,59,60,58,48,37,35,34,42,28,33,66,77,40,84,54,91,51,38,33,33,28,42,30,41,27,22,38,89,82,65,46,68,29,32,42,34,43,38,35,32,34,51,43,72,51,88,128

Sequence (262 aa):
MQIKDLKDTIMGPLGIEMGEMTPERVTATMPVNANTHQPFGRLHGGASVVLAETVASMGTWNLIDQENEMAVGLEINANHIRGKQDGIVTAIATPLHKGRTTMVWDIKIVDEEDKLICVSRCTVAIIKQKQMQIKDLKDTIMGPLGIEMGEMTPERVTATMPVNANTHQPFGRLHGGASVVLAETVASMGTWNLIDQENEMAVGLEINANHIRGKQDGIVTAIATPLHKGRTTMVWDIKIVDEEDKLICVSRCTVAIIKQKQ